Protein AF-A0A7C4U9P4-F1 (afdb_monomer_lite)

Secondary structure (DSSP, 8-state):
-HHHHHHHHHHHHHHHHS--HHHHHHHHHH--TTSTTTHHHHHHHHHHTTTHHHHHHHHHHHHHHHHTTHHHHHHHTT--HHHHHHHHHHHHHHHHHHHHHHHHHHHHHHHHHT-SSS-S-TTTTTTHHHHHHHHHHHHHHHHHHHHHHH--HHHHHHHHHHIIIIIHHHHHHHHHHHHSGGGGGSHHHHHHTTSPPPHHHH---HHHHHHHHHHHHHHHHHHHHHHHHHHHHHHHHHHHS---

Radius of gyration: 20.32 Å; chains: 1; bounding box: 58×36×58 Å

Structure (mmCIF, N/CA/C/O backbone):
data_AF-A0A7C4U9P4-F1
#
_entry.id   AF-A0A7C4U9P4-F1
#
loop_
_atom_site.group_PDB
_atom_site.id
_atom_site.type_symbol
_atom_site.label_atom_id
_atom_site.label_alt_id
_atom_site.label_comp_id
_atom_site.label_asym_id
_atom_site.label_entity_id
_atom_site.label_seq_id
_atom_site.pdbx_PDB_ins_code
_atom_site.Cartn_x
_atom_site.Cartn_y
_atom_site.Cartn_z
_atom_site.occupancy
_atom_site.B_iso_or_equiv
_atom_site.auth_seq_id
_atom_site.auth_comp_id
_atom_site.auth_asym_id
_atom_site.auth_atom_id
_atom_site.pdbx_PDB_model_num
ATOM 1 N N . TYR A 1 1 ? 3.889 12.784 -4.487 1.00 75.00 1 TYR A N 1
ATOM 2 C CA . TYR A 1 1 ? 4.045 11.928 -5.680 1.00 75.00 1 TYR A CA 1
ATOM 3 C C . TYR A 1 1 ? 4.770 12.608 -6.849 1.00 75.00 1 TYR A C 1
ATOM 5 O O . TYR A 1 1 ? 5.727 12.003 -7.322 1.00 75.00 1 TYR A O 1
ATOM 13 N N . PRO A 1 2 ? 4.438 13.841 -7.294 1.00 75.31 2 PRO A N 1
ATOM 14 C CA . PRO A 1 2 ? 5.141 14.478 -8.423 1.00 75.31 2 PRO A CA 1
ATOM 15 C C . PRO A 1 2 ? 6.635 14.734 -8.166 1.00 75.31 2 PRO A C 1
ATOM 17 O O . PRO A 1 2 ? 7.471 14.354 -8.975 1.00 75.31 2 PRO A O 1
ATOM 20 N N . ALA A 1 3 ? 6.980 15.291 -6.997 1.00 78.44 3 ALA A N 1
ATOM 21 C CA . ALA A 1 3 ? 8.372 15.574 -6.624 1.00 78.44 3 ALA A CA 1
ATOM 22 C C . ALA A 1 3 ? 9.253 14.312 -6.576 1.00 78.44 3 ALA A C 1
ATOM 24 O O . ALA A 1 3 ? 10.410 14.346 -6.977 1.00 78.44 3 ALA A O 1
ATOM 25 N N . ILE A 1 4 ? 8.683 13.190 -6.129 1.00 82.75 4 ILE A N 1
ATOM 26 C CA . ILE A 1 4 ? 9.371 11.897 -6.047 1.00 82.75 4 ILE A CA 1
ATOM 27 C C . ILE A 1 4 ? 9.702 11.393 -7.449 1.00 82.75 4 ILE A C 1
ATOM 29 O O . ILE A 1 4 ? 10.852 11.086 -7.737 1.00 82.75 4 ILE A O 1
ATOM 33 N N . ASN A 1 5 ? 8.704 11.358 -8.334 1.00 82.62 5 ASN A N 1
ATOM 34 C CA . ASN A 1 5 ? 8.897 10.899 -9.706 1.00 82.62 5 ASN A CA 1
ATOM 35 C C . ASN A 1 5 ? 9.851 11.810 -10.487 1.00 82.62 5 ASN A C 1
ATOM 37 O O . ASN A 1 5 ? 10.682 11.313 -11.240 1.00 82.62 5 ASN A O 1
ATOM 41 N N . TYR A 1 6 ? 9.807 13.124 -10.246 1.00 80.44 6 TYR A N 1
ATOM 42 C CA . TYR A 1 6 ? 10.801 14.056 -10.779 1.00 80.44 6 TYR A CA 1
ATOM 43 C C . TYR A 1 6 ? 12.216 13.763 -10.253 1.00 80.44 6 TYR A C 1
ATOM 45 O O . TYR A 1 6 ? 13.171 13.772 -11.025 1.00 80.44 6 TYR A O 1
ATOM 53 N N . GLY A 1 7 ? 12.358 13.441 -8.964 1.00 78.38 7 GLY A N 1
ATOM 54 C CA . GLY A 1 7 ? 13.626 13.001 -8.379 1.00 78.38 7 GLY A CA 1
ATOM 55 C C . GLY A 1 7 ? 14.164 11.725 -9.033 1.00 78.38 7 GLY A C 1
ATOM 56 O O . GLY A 1 7 ? 15.323 11.693 -9.436 1.00 78.38 7 GLY A O 1
ATOM 57 N N . PHE A 1 8 ? 13.318 10.707 -9.223 1.00 78.75 8 PHE A N 1
ATOM 58 C CA . PHE A 1 8 ? 13.688 9.477 -9.938 1.00 78.75 8 PHE A CA 1
ATOM 59 C C . PHE A 1 8 ? 14.094 9.739 -11.389 1.00 78.75 8 PHE A C 1
ATOM 61 O O . PHE A 1 8 ? 15.082 9.176 -11.857 1.00 78.75 8 PHE A O 1
ATOM 68 N N . TYR A 1 9 ? 13.373 10.619 -12.080 1.00 79.69 9 TYR A N 1
ATOM 69 C CA . TYR A 1 9 ? 13.724 11.047 -13.429 1.00 79.69 9 TYR A CA 1
ATOM 70 C C . TYR A 1 9 ? 15.100 11.732 -13.466 1.00 79.69 9 TYR A C 1
ATOM 72 O O . TYR A 1 9 ? 15.919 11.415 -14.323 1.00 79.69 9 TYR A O 1
ATOM 80 N N . LYS A 1 10 ? 15.409 12.597 -12.492 1.00 80.88 10 LYS A N 1
ATOM 81 C CA . LYS A 1 10 ? 16.726 13.244 -12.386 1.00 80.88 10 LYS A CA 1
ATOM 82 C C . LYS A 1 10 ? 17.858 12.273 -12.070 1.00 80.88 10 LYS A C 1
ATOM 84 O O . LYS A 1 10 ? 18.919 12.384 -12.672 1.00 80.88 10 LYS A O 1
ATOM 89 N N . ILE A 1 11 ? 17.628 11.306 -11.183 1.00 74.94 11 ILE A N 1
ATOM 90 C CA . ILE A 1 11 ? 18.593 10.229 -10.906 1.00 74.94 11 ILE A CA 1
ATOM 91 C C . ILE A 1 11 ? 18.877 9.437 -12.187 1.00 74.94 11 ILE A C 1
ATOM 93 O O . ILE A 1 11 ? 20.026 9.123 -12.484 1.00 74.94 11 ILE A O 1
ATOM 97 N N . TYR A 1 12 ? 17.841 9.138 -12.968 1.00 73.75 12 TYR A N 1
ATOM 98 C CA . TYR A 1 12 ? 18.000 8.469 -14.253 1.00 73.75 12 TYR A CA 1
ATOM 99 C C . TYR A 1 12 ? 18.790 9.312 -15.262 1.00 73.75 12 TYR A C 1
ATOM 101 O O . TYR A 1 12 ? 19.712 8.787 -15.883 1.00 73.75 12 TYR A O 1
ATOM 109 N N . GLU A 1 13 ? 18.478 10.604 -15.403 1.00 74.50 13 GLU A N 1
ATOM 110 C CA . GLU A 1 13 ? 19.237 11.513 -16.272 1.00 74.50 13 GLU A CA 1
ATOM 111 C C . GLU A 1 13 ? 20.719 11.582 -15.876 1.00 74.50 13 GLU A C 1
ATOM 113 O O . GLU A 1 13 ? 21.571 11.549 -16.756 1.00 74.50 13 GLU A O 1
ATOM 118 N N . ASP A 1 14 ? 21.039 11.623 -14.581 1.00 73.44 14 ASP A N 1
ATOM 119 C CA . ASP A 1 14 ? 22.418 11.683 -14.074 1.00 73.44 14 ASP A CA 1
ATOM 120 C C . ASP A 1 14 ? 23.200 10.379 -14.331 1.00 73.44 14 ASP A C 1
ATOM 122 O O . ASP A 1 14 ? 24.337 10.390 -14.811 1.00 73.44 14 ASP A O 1
ATOM 126 N N . ILE A 1 15 ? 22.559 9.224 -14.111 1.00 66.25 15 ILE A N 1
ATOM 127 C CA . ILE A 1 15 ? 23.136 7.911 -14.439 1.00 66.25 15 ILE A CA 1
ATOM 128 C C . ILE A 1 15 ? 23.390 7.787 -15.950 1.00 66.25 15 ILE A C 1
ATOM 130 O O . ILE A 1 15 ? 24.410 7.231 -16.356 1.00 66.25 15 ILE A O 1
ATOM 134 N N . MET A 1 16 ? 22.484 8.312 -16.778 1.00 62.81 16 MET A N 1
ATOM 135 C CA . MET A 1 16 ? 22.565 8.245 -18.242 1.00 62.81 16 MET A CA 1
ATOM 136 C C . MET A 1 16 ? 23.443 9.334 -18.872 1.00 62.81 16 MET A C 1
ATOM 138 O O . MET A 1 16 ? 23.889 9.174 -20.009 1.00 62.81 16 MET A O 1
ATOM 142 N N . GLY A 1 17 ? 23.673 10.440 -18.166 1.00 59.31 17 GLY A N 1
ATOM 143 C CA . GLY A 1 17 ? 24.529 11.549 -18.585 1.00 59.31 17 GLY A CA 1
ATOM 144 C C . GLY A 1 17 ? 26.021 11.260 -18.420 1.00 59.31 17 GLY A C 1
ATOM 145 O O . GLY A 1 17 ? 26.842 11.938 -19.036 1.00 59.31 17 GLY A O 1
ATOM 146 N N . ASN A 1 18 ? 26.385 10.231 -17.645 1.00 59.88 18 ASN A N 1
ATOM 147 C CA . ASN A 1 18 ? 27.762 9.763 -17.542 1.00 59.88 18 ASN A CA 1
ATOM 148 C C . ASN A 1 18 ? 28.187 9.036 -18.836 1.00 59.88 18 ASN A C 1
ATOM 150 O O . ASN A 1 18 ? 27.597 8.012 -19.188 1.00 59.88 18 ASN A O 1
ATOM 154 N N . PRO A 1 19 ? 29.232 9.506 -19.547 1.00 54.41 19 PRO A N 1
ATOM 155 C CA . PRO A 1 19 ? 29.633 8.999 -20.862 1.00 54.41 19 PRO A CA 1
ATOM 156 C C . PRO A 1 19 ? 30.432 7.689 -20.771 1.00 54.41 19 PRO A C 1
ATOM 158 O O . PRO A 1 19 ? 31.382 7.468 -21.515 1.00 54.41 19 PRO A O 1
ATOM 161 N N . THR A 1 20 ? 30.099 6.813 -19.826 1.00 62.62 20 THR A N 1
ATOM 162 C CA . THR A 1 20 ? 30.703 5.483 -19.763 1.00 62.62 20 THR A CA 1
ATOM 163 C C . THR A 1 20 ? 30.068 4.617 -20.852 1.00 62.62 20 THR A C 1
ATOM 165 O O . THR A 1 20 ? 28.842 4.562 -20.952 1.00 62.62 20 THR A O 1
ATOM 168 N N . GLU A 1 21 ? 30.867 3.903 -21.651 1.00 56.88 21 GLU A N 1
ATOM 169 C CA . GLU A 1 21 ? 30.371 3.023 -22.730 1.00 56.88 21 GLU A CA 1
ATOM 170 C C . GLU A 1 21 ? 29.300 2.031 -22.235 1.00 56.88 21 GLU A C 1
ATOM 172 O O . GLU A 1 21 ? 28.319 1.761 -22.927 1.00 56.88 21 GLU A O 1
ATOM 177 N N . ALA A 1 22 ? 29.414 1.568 -20.985 1.00 56.81 22 ALA A N 1
ATOM 178 C CA . ALA A 1 22 ? 28.420 0.719 -20.331 1.00 56.81 22 ALA A CA 1
ATOM 179 C C . ALA A 1 22 ? 27.040 1.392 -20.151 1.00 56.81 22 ALA A C 1
ATOM 181 O O . ALA A 1 22 ? 26.019 0.720 -20.285 1.00 56.81 22 ALA A O 1
ATOM 182 N N . ALA A 1 23 ? 26.984 2.701 -19.880 1.00 55.69 23 ALA A N 1
ATOM 183 C CA . ALA A 1 23 ? 25.737 3.455 -19.712 1.00 55.69 23 ALA A CA 1
ATOM 184 C C . ALA A 1 23 ? 25.039 3.706 -21.061 1.00 55.69 23 ALA A C 1
ATOM 186 O O . ALA A 1 23 ? 23.819 3.581 -21.170 1.00 55.69 23 ALA A O 1
ATOM 187 N N . GLN A 1 24 ? 25.812 3.968 -22.119 1.00 57.41 24 GLN A N 1
ATOM 188 C CA . GLN A 1 24 ? 25.282 4.112 -23.479 1.00 57.41 24 GLN A CA 1
ATOM 189 C C . GLN A 1 24 ? 24.798 2.775 -24.059 1.00 57.41 24 GLN A C 1
ATOM 191 O O . GLN A 1 24 ? 23.733 2.721 -24.674 1.00 57.41 24 GLN A O 1
ATOM 196 N N . MET A 1 25 ? 25.516 1.680 -23.795 1.00 52.91 25 MET A N 1
ATOM 197 C CA . MET A 1 25 ? 25.064 0.326 -24.133 1.00 52.91 25 MET A CA 1
ATOM 198 C C . MET A 1 25 ? 23.792 -0.041 -23.354 1.00 52.91 25 MET A C 1
ATOM 200 O O . MET A 1 25 ? 22.823 -0.506 -23.950 1.00 52.91 25 MET A O 1
ATOM 204 N N . ALA A 1 26 ? 23.721 0.254 -22.051 1.00 55.66 26 ALA A N 1
ATOM 205 C CA . ALA A 1 26 ? 22.507 0.054 -21.255 1.00 55.66 26 ALA A CA 1
ATOM 206 C C . ALA A 1 26 ? 21.305 0.843 -21.809 1.00 55.66 26 ALA A C 1
ATOM 208 O O . ALA A 1 26 ? 20.206 0.300 -21.890 1.00 55.66 26 ALA A O 1
ATOM 209 N N . LYS A 1 27 ? 21.513 2.081 -22.278 1.00 54.97 27 LYS A N 1
ATOM 210 C CA . LYS A 1 27 ? 20.485 2.892 -22.954 1.00 54.97 27 LYS A CA 1
ATOM 211 C C . LYS A 1 27 ? 19.959 2.243 -24.236 1.00 54.97 27 LYS A C 1
ATOM 213 O O . LYS A 1 27 ? 18.757 2.286 -24.487 1.00 54.97 27 LYS A O 1
ATOM 218 N N . MET A 1 28 ? 20.836 1.618 -25.019 1.00 53.03 28 MET A N 1
ATOM 219 C CA . MET A 1 28 ? 20.465 0.953 -26.271 1.00 53.03 28 MET A CA 1
ATOM 220 C C . MET A 1 28 ? 19.709 -0.370 -26.038 1.00 53.03 28 MET A C 1
ATOM 222 O O . MET A 1 28 ? 18.845 -0.720 -26.838 1.00 53.03 28 MET A O 1
ATOM 226 N N . PHE A 1 29 ? 19.980 -1.071 -24.929 1.00 51.19 29 PHE A N 1
ATOM 227 C CA . PHE A 1 29 ? 19.341 -2.354 -24.597 1.00 51.19 29 PHE A CA 1
ATOM 228 C C . PHE A 1 29 ? 18.087 -2.249 -23.705 1.00 51.19 29 PHE A C 1
ATOM 230 O O . PHE A 1 29 ? 17.230 -3.125 -23.790 1.00 51.19 29 PHE A O 1
ATOM 237 N N . ILE A 1 30 ? 17.961 -1.220 -22.853 1.00 59.88 30 ILE A N 1
ATOM 238 C CA . ILE A 1 30 ? 16.887 -1.107 -21.837 1.00 59.88 30 ILE A CA 1
ATOM 239 C C . ILE A 1 30 ? 15.743 -0.173 -22.282 1.00 59.88 30 ILE A C 1
ATOM 241 O O . ILE A 1 30 ? 14.622 -0.306 -21.797 1.00 59.88 30 ILE A O 1
ATOM 245 N N . GLY A 1 31 ? 15.980 0.737 -23.234 1.00 69.06 31 GLY A N 1
ATOM 246 C CA . GLY A 1 31 ? 14.996 1.756 -23.622 1.00 69.06 31 GLY A CA 1
ATOM 247 C C . GLY A 1 31 ? 14.845 2.871 -22.576 1.00 69.06 31 GLY A C 1
ATOM 248 O O . GLY A 1 31 ? 15.639 2.971 -21.641 1.00 69.06 31 GLY A O 1
ATOM 249 N N . ASN A 1 32 ? 13.846 3.748 -22.747 1.00 78.38 32 ASN A N 1
ATOM 250 C CA . ASN A 1 32 ? 13.553 4.818 -21.788 1.00 78.38 32 ASN A CA 1
ATOM 251 C C . ASN A 1 32 ? 12.492 4.337 -20.772 1.00 78.38 32 ASN A C 1
ATOM 253 O O . ASN A 1 32 ? 11.320 4.239 -21.142 1.00 78.38 32 ASN A O 1
ATOM 257 N N . PRO A 1 33 ? 12.855 4.096 -19.495 1.00 82.38 33 PRO A N 1
ATOM 258 C CA . PRO A 1 33 ? 11.944 3.578 -18.473 1.00 82.38 33 PRO A CA 1
ATOM 259 C C . PRO A 1 33 ? 10.863 4.582 -18.047 1.00 82.38 33 PRO A C 1
ATOM 261 O O . PRO A 1 33 ? 9.927 4.212 -17.342 1.00 82.38 33 PRO A O 1
ATOM 264 N N . PHE A 1 34 ? 10.985 5.846 -18.461 1.00 86.19 34 PHE A N 1
ATOM 265 C CA . PHE A 1 34 ? 9.983 6.894 -18.263 1.00 86.19 34 PHE A CA 1
ATOM 266 C C . PHE A 1 34 ? 9.110 7.113 -19.504 1.00 86.19 34 PHE A C 1
ATOM 268 O O . PHE A 1 34 ? 8.205 7.941 -19.459 1.00 86.19 34 PHE A O 1
ATOM 275 N N . SER A 1 35 ? 9.349 6.380 -20.595 1.00 88.62 35 SER A N 1
ATOM 276 C CA . SER A 1 35 ? 8.479 6.343 -21.775 1.00 88.62 35 SER A CA 1
ATOM 277 C C . SER A 1 35 ? 7.546 5.132 -21.724 1.00 88.62 35 SER A C 1
ATOM 279 O O . SER A 1 35 ? 7.777 4.191 -20.967 1.00 88.62 35 SER A O 1
ATOM 281 N N . PHE A 1 36 ? 6.470 5.143 -22.508 1.00 89.69 36 PHE A N 1
ATOM 282 C CA . PHE A 1 36 ? 5.573 3.992 -22.556 1.00 89.69 36 PHE A CA 1
ATOM 283 C C . PHE A 1 36 ? 6.145 2.798 -23.339 1.00 89.69 36 PHE A C 1
ATOM 285 O O . PHE A 1 36 ? 6.752 3.008 -24.399 1.00 89.69 36 PHE A O 1
ATOM 292 N N . PRO A 1 37 ? 5.816 1.556 -22.919 1.00 90.81 37 PRO A N 1
ATOM 293 C CA . PRO A 1 37 ? 4.920 1.195 -21.802 1.00 90.81 37 PRO A CA 1
ATOM 294 C C . PRO A 1 37 ? 5.537 1.240 -20.391 1.00 90.81 37 PRO A C 1
ATOM 296 O O . PRO A 1 37 ? 4.790 1.285 -19.415 1.00 90.81 37 PRO A O 1
ATOM 299 N N . GLU A 1 38 ? 6.860 1.252 -20.258 1.00 89.19 38 GLU A N 1
ATOM 300 C CA . GLU A 1 38 ? 7.579 1.064 -18.989 1.00 89.19 38 GLU A CA 1
ATOM 301 C C . GLU A 1 38 ? 7.287 2.149 -17.939 1.00 89.19 38 GLU A C 1
ATOM 303 O O . GLU A 1 38 ? 7.378 1.888 -16.737 1.00 89.19 38 GLU A O 1
ATOM 308 N N . ALA A 1 39 ? 6.860 3.342 -18.365 1.00 91.75 39 ALA A N 1
ATOM 309 C CA . ALA A 1 39 ? 6.449 4.432 -17.482 1.00 91.75 39 ALA A CA 1
ATOM 310 C C . ALA A 1 39 ? 5.418 3.995 -16.426 1.00 91.75 39 ALA A C 1
ATOM 312 O O . ALA A 1 39 ? 5.508 4.430 -15.276 1.00 91.75 39 ALA A O 1
ATOM 313 N N . TRP A 1 40 ? 4.476 3.104 -16.775 1.00 94.56 40 TRP A N 1
ATOM 314 C CA . TRP A 1 40 ? 3.491 2.582 -15.819 1.00 94.56 40 TRP A CA 1
ATOM 315 C C . TRP A 1 40 ? 4.152 1.875 -14.643 1.00 94.56 40 TRP A C 1
ATOM 317 O O . TRP A 1 40 ? 3.752 2.096 -13.499 1.00 94.56 40 TRP A O 1
ATOM 327 N N . HIS A 1 41 ? 5.170 1.062 -14.923 1.00 93.38 41 HIS A N 1
ATOM 328 C CA . HIS A 1 41 ? 5.908 0.294 -13.927 1.00 93.38 41 HIS A CA 1
ATOM 329 C C . HIS A 1 41 ? 6.846 1.188 -13.118 1.00 93.38 41 HIS A C 1
ATOM 331 O O . HIS A 1 41 ? 6.806 1.180 -11.888 1.00 93.38 41 HIS A O 1
ATOM 337 N N . THR A 1 42 ? 7.646 2.011 -13.796 1.00 91.62 42 THR A N 1
ATOM 338 C CA . THR A 1 42 ? 8.641 2.880 -13.156 1.00 91.62 42 THR A CA 1
ATOM 339 C C . THR A 1 42 ? 7.995 3.869 -12.196 1.00 91.62 42 THR A C 1
ATOM 341 O O . THR A 1 42 ? 8.426 4.001 -11.050 1.00 91.62 42 THR A O 1
ATOM 344 N N . VAL A 1 43 ? 6.931 4.542 -12.642 1.00 94.12 43 VAL A N 1
ATOM 345 C CA . VAL A 1 43 ? 6.213 5.517 -11.817 1.00 94.12 43 VAL A CA 1
ATOM 346 C C . VAL A 1 43 ? 5.462 4.818 -10.684 1.00 94.12 43 VAL A C 1
ATOM 348 O O . VAL A 1 43 ? 5.378 5.376 -9.588 1.00 94.12 43 VAL A O 1
ATOM 351 N N . ALA A 1 44 ? 4.957 3.596 -10.896 1.00 96.12 44 ALA A N 1
ATOM 352 C CA . ALA A 1 44 ? 4.312 2.818 -9.840 1.00 96.12 44 ALA A CA 1
ATOM 353 C C . ALA A 1 44 ? 5.312 2.460 -8.739 1.00 96.12 44 ALA A C 1
ATOM 355 O O . ALA A 1 44 ? 5.037 2.713 -7.569 1.00 96.12 44 ALA A O 1
ATOM 356 N N . PHE A 1 45 ? 6.494 1.959 -9.114 1.00 94.25 45 PHE A N 1
ATOM 357 C CA . PHE A 1 45 ? 7.564 1.630 -8.173 1.00 94.25 45 PHE A CA 1
ATOM 358 C C . PHE A 1 45 ? 8.043 2.866 -7.404 1.00 94.25 45 PHE A C 1
ATOM 360 O O . PHE A 1 45 ? 8.090 2.869 -6.179 1.00 94.25 45 PHE A O 1
ATOM 367 N N . ALA A 1 46 ? 8.354 3.956 -8.109 1.00 91.94 46 ALA A N 1
ATOM 368 C CA . ALA A 1 46 ? 8.790 5.197 -7.473 1.00 91.94 46 ALA A CA 1
ATOM 369 C C . ALA A 1 46 ? 7.732 5.745 -6.500 1.00 91.94 46 ALA A C 1
ATOM 371 O O . ALA A 1 46 ? 8.058 6.237 -5.419 1.00 91.94 46 ALA A O 1
ATOM 372 N N . SER A 1 47 ? 6.456 5.648 -6.875 1.00 94.50 47 SER A N 1
ATOM 373 C CA . SER A 1 47 ? 5.339 6.089 -6.043 1.00 94.50 47 SER A CA 1
ATOM 374 C C . SER A 1 47 ? 5.124 5.180 -4.832 1.00 94.50 47 SER A C 1
ATOM 376 O O . SER A 1 47 ? 4.809 5.687 -3.755 1.00 94.50 47 SER A O 1
ATOM 378 N N . SER A 1 48 ? 5.313 3.866 -4.975 1.00 94.06 48 SER A N 1
ATOM 379 C CA . SER A 1 48 ? 4.994 2.897 -3.924 1.00 94.06 48 SER A CA 1
ATOM 380 C C . SER A 1 48 ? 5.925 2.999 -2.718 1.00 94.06 48 SER A C 1
ATOM 382 O O . SER A 1 48 ? 5.475 2.831 -1.587 1.00 94.06 48 SER A O 1
ATOM 384 N N . LEU A 1 49 ? 7.175 3.427 -2.925 1.00 90.12 49 LEU A N 1
ATOM 385 C CA . LEU A 1 49 ? 8.130 3.715 -1.846 1.00 90.12 49 LEU A CA 1
ATOM 386 C C . LEU A 1 49 ? 7.607 4.746 -0.832 1.00 90.12 49 LEU A C 1
ATOM 388 O O . LEU A 1 49 ? 8.010 4.738 0.330 1.00 90.12 49 LEU A O 1
ATOM 392 N N . PHE A 1 50 ? 6.695 5.625 -1.258 1.00 90.50 50 PHE A N 1
ATOM 393 C CA . PHE A 1 50 ? 6.160 6.724 -0.455 1.00 90.50 50 PHE A CA 1
ATOM 394 C C . PHE A 1 50 ? 4.716 6.508 0.000 1.00 90.50 50 PHE A C 1
ATOM 396 O O . PHE A 1 50 ? 4.086 7.430 0.523 1.00 90.50 50 PHE A O 1
ATOM 403 N N . THR A 1 51 ? 4.186 5.295 -0.133 1.00 92.50 51 THR A N 1
ATOM 404 C CA . THR A 1 51 ? 2.847 4.937 0.357 1.00 92.50 51 THR A CA 1
ATOM 405 C C . THR A 1 51 ? 2.727 5.031 1.887 1.00 92.50 51 THR A C 1
ATOM 407 O O . THR A 1 51 ? 1.626 5.174 2.422 1.00 92.50 51 THR A O 1
ATOM 410 N N . PHE A 1 52 ? 3.843 5.110 2.620 1.00 92.00 52 PHE A N 1
ATOM 411 C CA . PHE A 1 52 ? 3.810 5.450 4.043 1.00 92.00 52 PHE A CA 1
ATOM 412 C C . PHE A 1 52 ? 3.211 6.850 4.321 1.00 92.00 52 PHE A C 1
ATOM 414 O O . PHE A 1 52 ? 2.678 7.071 5.405 1.00 92.00 52 PHE A O 1
ATOM 421 N N . ILE A 1 53 ? 3.246 7.795 3.366 1.00 93.88 53 ILE A N 1
ATOM 422 C CA . ILE A 1 53 ? 2.657 9.139 3.528 1.00 93.88 53 ILE A CA 1
ATOM 423 C C . ILE A 1 53 ? 1.129 9.066 3.695 1.00 93.88 53 ILE A C 1
ATOM 425 O O . ILE A 1 53 ? 0.629 9.533 4.722 1.00 93.88 53 ILE A O 1
ATOM 429 N N . PRO A 1 54 ? 0.352 8.484 2.757 1.00 96.00 54 PRO A N 1
ATOM 430 C CA . PRO A 1 54 ? -1.079 8.291 2.978 1.00 96.00 54 PRO A CA 1
ATOM 431 C C . PRO A 1 54 ? -1.371 7.350 4.158 1.00 96.00 54 PRO A C 1
ATOM 433 O O . PRO A 1 54 ? -2.402 7.510 4.810 1.00 96.00 54 PRO A O 1
ATOM 436 N N . ALA A 1 55 ? -0.461 6.435 4.511 1.00 96.50 55 ALA A N 1
ATOM 437 C CA . ALA A 1 55 ? -0.602 5.619 5.719 1.00 96.50 55 ALA A CA 1
ATOM 438 C C . ALA A 1 55 ? -0.608 6.465 7.005 1.00 96.50 55 ALA A C 1
ATOM 440 O O . ALA A 1 55 ? -1.409 6.200 7.905 1.00 96.50 55 ALA A O 1
ATOM 441 N N . VAL A 1 56 ? 0.204 7.530 7.075 1.00 95.75 56 VAL A N 1
ATOM 442 C CA . VAL A 1 56 ? 0.152 8.504 8.182 1.00 95.75 56 VAL A CA 1
ATOM 443 C C . VAL A 1 56 ? -1.243 9.114 8.298 1.00 95.75 56 VAL A C 1
ATOM 445 O O . VAL A 1 56 ? -1.793 9.178 9.396 1.00 95.75 56 VAL A O 1
ATOM 448 N N . VAL A 1 57 ? -1.843 9.519 7.173 1.00 96.00 57 VAL A N 1
ATOM 449 C CA . VAL A 1 57 ? -3.194 10.104 7.144 1.00 96.00 57 VAL A CA 1
ATOM 450 C C . VAL A 1 57 ? -4.227 9.118 7.692 1.00 96.00 57 VAL A C 1
ATOM 452 O O . VAL A 1 57 ? -5.018 9.482 8.561 1.00 96.00 57 VAL A O 1
ATOM 455 N N . VAL A 1 58 ? -4.174 7.854 7.262 1.00 97.69 58 VAL A N 1
ATOM 456 C CA . VAL A 1 58 ? -5.071 6.795 7.753 1.00 97.69 58 VAL A CA 1
ATOM 457 C C . VAL A 1 58 ? -4.925 6.585 9.262 1.00 97.69 58 VAL A C 1
ATOM 459 O O . VAL A 1 58 ? -5.931 6.541 9.975 1.00 97.69 58 VAL A O 1
ATOM 462 N N . ILE A 1 59 ? -3.690 6.507 9.772 1.00 97.31 59 ILE A N 1
ATOM 463 C CA . ILE A 1 59 ? -3.416 6.356 11.210 1.00 97.31 59 ILE A CA 1
ATOM 464 C C . ILE A 1 59 ? -3.972 7.543 11.997 1.00 97.31 59 ILE A C 1
ATOM 466 O O . ILE A 1 59 ? -4.590 7.350 13.049 1.00 97.31 59 ILE A O 1
ATOM 470 N N . MET A 1 60 ? -3.776 8.762 11.492 1.00 94.88 60 MET A N 1
ATOM 471 C CA . MET A 1 60 ? -4.295 9.977 12.114 1.00 94.88 60 MET A CA 1
ATOM 472 C C . MET A 1 60 ? -5.822 9.984 12.139 1.00 94.88 60 MET A C 1
ATOM 474 O O . MET A 1 60 ? -6.395 10.262 13.187 1.00 94.88 60 MET A O 1
ATOM 478 N N . PHE A 1 61 ? -6.492 9.619 11.044 1.00 93.62 61 PHE A N 1
ATOM 479 C CA . PHE A 1 61 ? -7.955 9.572 10.986 1.00 93.62 61 PHE A CA 1
ATOM 480 C C . PHE A 1 61 ? -8.549 8.618 12.020 1.00 93.62 61 PHE A C 1
ATOM 482 O O . PHE A 1 61 ? -9.393 9.033 12.816 1.00 93.62 61 PHE A O 1
ATOM 489 N N . ILE A 1 62 ? -8.073 7.371 12.087 1.00 94.88 62 ILE A N 1
ATOM 490 C CA . ILE A 1 62 ? -8.613 6.430 13.075 1.00 94.88 62 ILE A CA 1
ATOM 491 C C . ILE A 1 62 ? -8.224 6.806 14.514 1.00 94.88 62 ILE A C 1
ATOM 493 O O . ILE A 1 62 ? -9.008 6.610 15.437 1.00 94.88 62 ILE A O 1
ATOM 497 N N . SER A 1 63 ? -7.043 7.388 14.735 1.00 92.50 63 SER A N 1
ATOM 498 C CA . SER A 1 63 ? -6.615 7.815 16.076 1.00 92.50 63 SER A CA 1
ATOM 499 C C . SER A 1 63 ? -7.366 9.058 16.570 1.00 92.50 63 SER A C 1
ATOM 501 O O . SER A 1 63 ? -7.680 9.168 17.761 1.00 92.50 63 SER A O 1
ATOM 503 N N . ASN A 1 64 ? -7.698 9.979 15.663 1.00 91.50 64 ASN A N 1
ATOM 504 C CA . ASN A 1 64 ? -8.505 11.160 15.956 1.00 91.50 64 ASN A CA 1
ATOM 505 C C . ASN A 1 64 ? -9.929 10.766 16.350 1.00 91.50 64 ASN A C 1
ATOM 507 O O . ASN A 1 64 ? -10.472 11.343 17.288 1.00 91.50 64 ASN A O 1
ATOM 511 N N . GLU A 1 65 ? -10.487 9.722 15.735 1.00 90.19 65 GLU A N 1
ATOM 512 C CA . GLU A 1 65 ? -11.797 9.170 16.102 1.00 90.19 65 GLU A CA 1
ATOM 513 C C . GLU A 1 65 ? -11.882 8.810 17.599 1.00 90.19 65 GLU A C 1
ATOM 515 O O . GLU A 1 65 ? -12.874 9.086 18.280 1.00 90.19 65 GLU A O 1
ATOM 520 N N . TYR A 1 66 ? -10.813 8.220 18.145 1.00 88.12 66 TYR A N 1
ATOM 521 C CA . TYR A 1 66 ? -10.731 7.897 19.571 1.00 88.12 66 TYR A CA 1
ATOM 522 C C . TYR A 1 66 ? -10.477 9.130 20.436 1.00 88.12 66 TYR A C 1
ATOM 524 O O . TYR A 1 66 ? -11.039 9.244 21.524 1.00 88.12 66 TYR A O 1
ATOM 532 N N . THR A 1 67 ? -9.640 10.049 19.956 1.00 86.62 67 THR A N 1
ATOM 533 C CA . THR A 1 67 ? -9.279 11.277 20.678 1.00 86.62 67 THR A CA 1
ATOM 534 C C . THR A 1 67 ? -10.492 12.184 20.875 1.00 86.62 67 THR A C 1
ATOM 536 O O . THR A 1 67 ? -10.750 12.633 21.990 1.00 86.62 67 THR A O 1
ATOM 539 N N . TYR A 1 68 ? -11.280 12.383 19.819 1.00 88.19 68 TYR A N 1
ATOM 540 C CA . TYR A 1 68 ? -12.483 13.217 19.829 1.00 88.19 68 TYR A CA 1
ATOM 541 C C . TYR A 1 68 ? -13.755 12.450 20.198 1.00 88.19 68 TYR A C 1
ATOM 543 O O . TYR A 1 68 ? -14.833 13.034 20.245 1.00 88.19 68 TYR A O 1
ATOM 551 N N . ARG A 1 69 ? -13.643 11.147 20.500 1.00 85.69 69 ARG A N 1
ATOM 552 C CA . ARG A 1 69 ? -14.758 10.268 20.893 1.00 85.69 69 ARG A CA 1
ATOM 553 C C . ARG A 1 69 ? -15.904 10.228 19.875 1.00 85.69 69 ARG A C 1
ATOM 555 O O . ARG A 1 69 ? -17.018 9.850 20.237 1.00 85.69 69 ARG A O 1
ATOM 562 N N . THR A 1 70 ? -15.644 10.539 18.609 1.00 85.19 70 THR A N 1
ATOM 563 C CA . THR A 1 70 ? -16.656 10.507 17.543 1.00 85.19 70 THR A CA 1
ATOM 564 C C . THR A 1 70 ? -17.174 9.088 17.308 1.00 85.19 70 THR A C 1
ATOM 566 O O . THR A 1 70 ? -18.334 8.914 16.961 1.00 85.19 70 THR A O 1
ATOM 569 N N . HIS A 1 71 ? -16.396 8.059 17.672 1.00 81.06 71 HIS A N 1
ATOM 570 C CA . HIS A 1 71 ? -16.890 6.682 17.713 1.00 81.06 71 HIS A CA 1
ATOM 571 C C . HIS A 1 71 ? -18.131 6.539 18.606 1.00 81.06 71 HIS A C 1
ATOM 573 O O . HIS A 1 71 ? -19.100 5.901 18.205 1.00 81.06 71 HIS A O 1
ATOM 579 N N . ARG A 1 72 ? -18.126 7.164 19.796 1.00 81.56 72 ARG A N 1
ATOM 580 C CA . ARG A 1 72 ? -19.281 7.157 20.711 1.00 81.56 72 ARG A CA 1
ATOM 581 C C . ARG A 1 72 ? -20.445 7.940 20.110 1.00 81.56 72 ARG A C 1
ATOM 583 O O . ARG A 1 72 ? -21.578 7.500 20.255 1.00 81.56 72 ARG A O 1
ATOM 590 N N . GLN A 1 73 ? -20.162 9.042 19.414 1.00 83.06 73 GLN A N 1
ATOM 591 C CA . GLN A 1 73 ? -21.186 9.822 18.722 1.00 83.06 73 GLN A CA 1
ATOM 592 C C . GLN A 1 73 ? -21.876 9.003 17.626 1.00 83.06 73 GLN A C 1
ATOM 594 O O . GLN A 1 73 ? -23.093 8.917 17.639 1.00 83.06 73 GLN A O 1
ATOM 599 N N . ASN A 1 74 ? -21.129 8.282 16.784 1.00 86.44 74 ASN A N 1
ATOM 600 C CA . ASN A 1 74 ? -21.714 7.426 15.743 1.00 86.44 74 ASN A CA 1
ATOM 601 C C . ASN A 1 74 ? -22.677 6.379 16.334 1.00 86.44 74 ASN A C 1
ATOM 603 O O . ASN A 1 74 ? -23.718 6.079 15.757 1.00 86.44 74 ASN A O 1
ATOM 607 N N . ILE A 1 75 ? -22.349 5.829 17.508 1.00 83.75 75 ILE A N 1
ATOM 608 C CA . ILE A 1 75 ? -23.219 4.881 18.219 1.00 83.75 75 ILE A CA 1
ATOM 609 C C . ILE A 1 75 ? -24.476 5.571 18.763 1.00 83.75 75 ILE A C 1
ATOM 611 O O . ILE A 1 75 ? -25.558 4.995 18.674 1.00 83.75 75 ILE A O 1
ATOM 615 N N . ILE A 1 76 ? -24.347 6.788 19.306 1.00 82.44 76 ILE A N 1
ATOM 616 C CA . ILE A 1 76 ? -25.490 7.619 19.730 1.00 82.44 76 ILE A CA 1
ATOM 617 C C . ILE A 1 76 ? -26.394 7.931 18.529 1.00 82.44 76 ILE A C 1
ATOM 619 O O . ILE A 1 76 ? -27.613 7.855 18.649 1.00 82.44 76 ILE A O 1
ATOM 623 N N . ASP A 1 77 ? -25.798 8.167 17.361 1.00 86.19 77 ASP A N 1
ATOM 624 C CA . ASP A 1 77 ? -26.490 8.401 16.091 1.00 86.19 77 ASP A CA 1
ATOM 625 C C . ASP A 1 77 ? -27.075 7.107 15.479 1.00 86.19 77 ASP A C 1
ATOM 627 O O . ASP A 1 77 ? -27.585 7.111 14.359 1.00 86.19 77 ASP A O 1
ATOM 631 N N . GLY A 1 78 ? -27.016 5.980 16.199 1.00 86.50 78 GLY A N 1
ATOM 632 C CA . GLY A 1 78 ? -27.671 4.724 15.830 1.00 86.50 78 GLY A CA 1
ATOM 633 C C . GLY A 1 78 ? -26.864 3.813 14.904 1.00 86.50 78 GLY A C 1
ATOM 634 O O . GLY A 1 78 ? -27.413 2.845 14.374 1.00 86.50 78 GLY A O 1
ATOM 635 N N . TRP A 1 79 ? -25.570 4.071 14.701 1.00 88.38 79 TRP A N 1
ATOM 636 C CA . TRP A 1 79 ? -24.742 3.214 13.856 1.00 88.38 79 TRP A CA 1
ATOM 637 C C . TRP A 1 79 ? -24.506 1.848 14.497 1.00 88.38 79 TRP A C 1
ATOM 639 O O . TRP A 1 79 ? -24.079 1.716 15.647 1.00 88.38 79 TRP A O 1
ATOM 649 N N . SER A 1 80 ? -24.687 0.798 13.700 1.00 87.88 80 SER A N 1
ATOM 650 C CA . SER A 1 80 ? -24.252 -0.541 14.076 1.00 87.88 80 SER A CA 1
ATOM 651 C C . SER A 1 80 ? -22.722 -0.637 14.123 1.00 87.88 80 SER A C 1
ATOM 653 O O . SER A 1 80 ? -21.982 0.040 13.403 1.00 87.88 80 SER A O 1
ATOM 655 N N . ARG A 1 81 ? -22.218 -1.565 14.942 1.00 84.88 81 ARG A N 1
ATOM 656 C CA . ARG A 1 81 ? -20.772 -1.818 15.073 1.00 84.88 81 ARG A CA 1
ATOM 657 C C . ARG A 1 81 ? -20.116 -2.249 13.757 1.00 84.88 81 ARG A C 1
ATOM 659 O O . ARG A 1 81 ? -18.929 -1.994 13.564 1.00 84.88 81 ARG A O 1
ATOM 666 N N . SER A 1 82 ? -20.860 -2.921 12.877 1.00 88.50 82 SER A N 1
ATOM 667 C CA . SER A 1 82 ? -20.390 -3.297 11.540 1.00 88.50 82 SER A CA 1
ATOM 668 C C . SER A 1 82 ? -20.362 -2.097 10.599 1.00 88.50 82 SER A C 1
ATOM 670 O O . SER A 1 82 ? -19.379 -1.948 9.878 1.00 88.50 82 SER A O 1
ATOM 672 N N . GLN A 1 83 ? -21.368 -1.214 10.638 1.00 91.12 83 GLN A N 1
ATOM 673 C CA . GLN A 1 83 ? -21.372 0.023 9.845 1.00 91.12 83 GLN A CA 1
ATOM 674 C C . GLN A 1 83 ? -20.166 0.903 10.167 1.00 91.12 83 GLN A C 1
ATOM 676 O O . GLN A 1 83 ? -19.556 1.438 9.248 1.00 91.12 83 GLN A O 1
ATOM 681 N N . PHE A 1 84 ? -19.755 0.977 11.437 1.00 91.19 84 PHE A N 1
ATOM 682 C CA . PHE A 1 84 ? -18.541 1.703 11.809 1.00 91.19 84 PHE A CA 1
ATOM 683 C C . PHE A 1 84 ? -17.278 1.141 11.135 1.00 91.19 84 PHE A C 1
ATOM 685 O O . PHE A 1 84 ? -16.511 1.890 10.547 1.00 91.19 84 PHE A O 1
ATOM 692 N N . VAL A 1 85 ? -17.044 -0.176 11.181 1.00 93.81 85 VAL A N 1
ATOM 693 C CA . VAL A 1 85 ? -15.858 -0.761 10.518 1.00 93.81 85 VAL A CA 1
ATOM 694 C C . VAL A 1 85 ? -15.972 -0.646 8.994 1.00 93.81 85 VAL A C 1
ATOM 696 O O . VAL A 1 85 ? -14.972 -0.396 8.326 1.00 93.81 85 VAL A O 1
ATOM 699 N N . THR A 1 86 ? -17.188 -0.760 8.454 1.00 95.38 86 THR A N 1
ATOM 700 C CA . THR A 1 86 ? -17.457 -0.612 7.016 1.00 95.38 86 THR A CA 1
ATOM 701 C C . THR A 1 86 ? -17.127 0.795 6.530 1.00 95.38 86 THR A C 1
ATOM 703 O O . THR A 1 86 ? -16.485 0.927 5.493 1.00 95.38 86 THR A O 1
ATOM 706 N N . SER A 1 87 ? -17.494 1.847 7.272 1.00 94.44 87 SER A N 1
ATOM 707 C CA . SER A 1 87 ? -17.131 3.211 6.875 1.00 94.44 87 SER A CA 1
ATOM 708 C C . SER A 1 87 ? -15.625 3.416 6.880 1.00 94.44 87 SER A C 1
ATOM 710 O O . SER A 1 87 ? -15.104 4.012 5.949 1.00 94.44 87 SER A O 1
ATOM 712 N N . LYS A 1 88 ? -14.898 2.829 7.839 1.00 95.50 88 LYS A N 1
ATOM 713 C CA . LYS A 1 88 ? -13.430 2.909 7.848 1.00 95.50 88 LYS A CA 1
ATOM 714 C C . LYS A 1 88 ? -12.776 2.146 6.700 1.00 95.50 88 LYS A C 1
ATOM 716 O O . LYS A 1 88 ? -11.775 2.607 6.160 1.00 95.50 88 LYS A O 1
ATOM 721 N N . LEU A 1 89 ? -13.345 1.011 6.298 1.00 97.50 89 LEU A N 1
ATOM 722 C CA . LEU A 1 89 ? -12.929 0.313 5.082 1.00 97.50 89 LEU A CA 1
ATOM 723 C C . LEU A 1 89 ? -13.145 1.186 3.842 1.00 97.50 89 LEU A C 1
ATOM 725 O O . LEU A 1 89 ? -12.250 1.289 3.005 1.00 97.50 89 LEU A O 1
ATOM 729 N N . ILE A 1 90 ? -14.299 1.850 3.746 1.00 97.50 90 ILE A N 1
ATOM 730 C CA . ILE A 1 90 ? -14.605 2.778 2.653 1.00 97.50 90 ILE A CA 1
ATOM 731 C C . ILE A 1 90 ? -13.637 3.969 2.661 1.00 97.50 90 ILE A C 1
ATOM 733 O O . ILE A 1 90 ? -13.104 4.300 1.607 1.00 97.50 90 ILE A O 1
ATOM 737 N N . ASP A 1 91 ? -13.333 4.556 3.822 1.00 96.50 91 ASP A N 1
ATOM 738 C CA . ASP A 1 91 ? -12.357 5.647 3.951 1.00 96.50 91 ASP A CA 1
ATOM 739 C C . ASP A 1 91 ? -10.983 5.226 3.394 1.00 96.50 91 ASP A C 1
ATOM 741 O O . ASP A 1 91 ? -10.375 5.941 2.593 1.00 96.50 91 ASP A O 1
ATOM 745 N N . VAL A 1 92 ? -10.505 4.028 3.759 1.00 98.38 92 VAL A N 1
ATOM 746 C CA . VAL A 1 92 ? -9.233 3.475 3.260 1.00 98.38 92 VAL A CA 1
ATOM 747 C C . VAL A 1 92 ? -9.280 3.219 1.748 1.00 98.38 92 VAL A C 1
ATOM 749 O O . VAL A 1 92 ? -8.307 3.516 1.048 1.00 98.38 92 VAL A O 1
ATOM 752 N N . LEU A 1 93 ? -10.398 2.717 1.216 1.00 98.31 93 LEU A N 1
ATOM 753 C CA . LEU A 1 93 ? -10.591 2.520 -0.226 1.00 98.31 93 LEU A CA 1
ATOM 754 C C . LEU A 1 93 ? -10.604 3.846 -0.997 1.00 98.31 93 LEU A C 1
ATOM 756 O O . LEU A 1 93 ? -9.981 3.937 -2.052 1.00 98.31 93 LEU A O 1
ATOM 760 N N . ILE A 1 94 ? -11.253 4.886 -0.466 1.00 98.25 94 ILE A N 1
ATOM 761 C CA . ILE A 1 94 ? -11.276 6.225 -1.072 1.00 98.25 94 ILE A CA 1
ATOM 762 C C . ILE A 1 94 ? -9.859 6.794 -1.140 1.00 98.25 94 ILE A C 1
ATOM 764 O O . ILE A 1 94 ? -9.436 7.254 -2.200 1.00 98.25 94 ILE A O 1
ATOM 768 N N . ILE A 1 95 ? -9.097 6.720 -0.044 1.00 98.00 95 ILE A N 1
ATOM 769 C CA . ILE A 1 95 ? -7.703 7.185 -0.029 1.00 98.00 95 ILE A CA 1
ATOM 770 C C . ILE A 1 95 ? -6.874 6.382 -1.037 1.00 98.00 95 ILE A C 1
ATOM 772 O O . ILE A 1 95 ? -6.161 6.975 -1.841 1.00 98.00 95 ILE A O 1
ATOM 776 N N . THR A 1 96 ? -7.017 5.055 -1.065 1.00 98.50 96 THR A N 1
ATOM 777 C CA . THR A 1 96 ? -6.351 4.191 -2.055 1.00 98.50 96 THR A CA 1
ATOM 778 C C . THR A 1 96 ? -6.644 4.648 -3.485 1.00 98.50 96 THR A C 1
ATOM 780 O O . THR A 1 96 ? -5.723 4.781 -4.294 1.00 98.50 96 THR A O 1
ATOM 783 N N . LEU A 1 97 ? -7.912 4.924 -3.804 1.00 98.25 97 LEU A N 1
ATOM 784 C CA . LEU A 1 97 ? -8.328 5.362 -5.132 1.00 98.25 97 LEU A CA 1
ATOM 785 C C . LEU A 1 97 ? -7.731 6.726 -5.487 1.00 98.25 97 LEU A C 1
ATOM 787 O O . LEU A 1 97 ? -7.188 6.876 -6.577 1.00 98.25 97 LEU A O 1
ATOM 791 N N . ILE A 1 98 ? -7.761 7.695 -4.567 1.00 97.94 98 ILE A N 1
ATOM 792 C CA . ILE A 1 98 ? -7.151 9.020 -4.768 1.00 97.94 98 ILE A CA 1
ATOM 793 C C . ILE A 1 98 ? -5.657 8.875 -5.074 1.00 97.94 98 ILE A C 1
ATOM 795 O O . ILE A 1 98 ? -5.163 9.457 -6.038 1.00 97.94 98 ILE A O 1
ATOM 799 N N . ILE A 1 99 ? -4.936 8.069 -4.290 1.00 97.75 99 ILE A N 1
ATOM 800 C CA . ILE A 1 99 ? -3.502 7.834 -4.489 1.00 97.75 99 ILE A CA 1
ATOM 801 C C . ILE A 1 99 ? -3.228 7.126 -5.822 1.00 97.75 99 ILE A C 1
ATOM 803 O O . ILE A 1 99 ? -2.298 7.502 -6.535 1.00 97.75 99 ILE A O 1
ATOM 807 N N . THR A 1 100 ? -4.072 6.170 -6.207 1.00 97.69 100 THR A N 1
ATOM 808 C CA . THR A 1 100 ? -3.980 5.478 -7.502 1.00 97.69 100 THR A CA 1
ATOM 809 C C . THR A 1 100 ? -4.234 6.431 -8.670 1.00 97.69 100 THR A C 1
ATOM 811 O O . THR A 1 100 ? -3.496 6.401 -9.650 1.00 97.69 100 THR A O 1
ATOM 814 N N . VAL A 1 101 ? -5.224 7.322 -8.569 1.00 97.81 101 VAL A N 1
ATOM 815 C CA . VAL A 1 101 ? -5.503 8.345 -9.590 1.00 97.81 101 VAL A CA 1
ATOM 816 C C . VAL A 1 101 ? -4.336 9.325 -9.712 1.00 97.81 101 VAL A C 1
ATOM 818 O O . VAL A 1 101 ? -3.935 9.658 -10.825 1.00 97.81 101 VAL A O 1
ATOM 821 N N . LEU A 1 102 ? -3.741 9.753 -8.594 1.00 96.44 102 LEU A N 1
ATOM 822 C CA . LEU A 1 102 ? -2.547 10.602 -8.619 1.00 96.44 102 LEU A CA 1
ATOM 823 C C . LEU A 1 102 ? -1.375 9.907 -9.318 1.00 96.44 102 LEU A C 1
ATOM 825 O O . LEU A 1 102 ? -0.732 10.517 -10.170 1.00 96.44 102 LEU A O 1
ATOM 829 N N . TYR A 1 103 ? -1.118 8.639 -8.990 1.00 96.12 103 TYR A N 1
ATOM 830 C CA . TYR A 1 103 ? -0.128 7.817 -9.687 1.00 96.12 103 TYR A CA 1
ATOM 831 C C . TYR A 1 103 ? -0.429 7.738 -11.192 1.00 96.12 103 TYR A C 1
ATOM 833 O O . TYR A 1 103 ? 0.456 8.004 -12.001 1.00 96.12 103 TYR A O 1
ATOM 841 N N . PHE A 1 104 ? -1.675 7.441 -11.564 1.00 96.50 104 PHE A N 1
ATOM 842 C CA . PHE A 1 104 ? -2.105 7.304 -12.953 1.00 96.50 104 PHE A CA 1
ATOM 843 C C . PHE A 1 104 ? -1.858 8.586 -13.756 1.00 96.50 104 PHE A C 1
ATOM 845 O O . PHE A 1 104 ? -1.277 8.531 -14.836 1.00 96.50 104 PHE A O 1
ATOM 852 N N . ILE A 1 105 ? -2.230 9.748 -13.207 1.00 96.31 105 ILE A N 1
ATOM 853 C CA . ILE A 1 105 ? -2.001 11.051 -13.847 1.00 96.31 105 ILE A CA 1
ATOM 854 C C . ILE A 1 105 ? -0.502 11.309 -14.027 1.00 96.31 105 ILE A C 1
ATOM 856 O O . ILE A 1 105 ? -0.081 11.757 -15.091 1.00 96.31 105 ILE A O 1
ATOM 860 N N . ILE A 1 106 ? 0.318 11.014 -13.015 1.00 94.62 106 ILE A N 1
ATOM 861 C CA . ILE A 1 106 ? 1.770 11.215 -13.105 1.00 94.62 106 ILE A CA 1
ATOM 862 C C . ILE A 1 106 ? 2.375 10.278 -14.152 1.00 94.62 106 ILE A C 1
ATOM 864 O O . ILE A 1 106 ? 3.156 10.737 -14.977 1.00 94.62 106 ILE A O 1
ATOM 868 N N . ALA A 1 107 ? 1.982 9.003 -14.172 1.00 94.31 107 ALA A N 1
ATOM 869 C CA . ALA A 1 107 ? 2.452 8.038 -15.161 1.00 94.31 107 ALA A CA 1
ATOM 870 C C . ALA A 1 107 ? 2.065 8.457 -16.584 1.00 94.31 107 ALA A C 1
ATOM 872 O O . ALA A 1 107 ? 2.899 8.380 -17.486 1.00 94.31 107 ALA A O 1
ATOM 873 N N . LEU A 1 108 ? 0.850 8.988 -16.768 1.00 92.69 108 LEU A N 1
ATOM 874 C CA . LEU A 1 108 ? 0.410 9.561 -18.037 1.00 92.69 108 LEU A CA 1
ATOM 875 C C . LEU A 1 108 ? 1.277 10.739 -18.483 1.00 92.69 108 LEU A C 1
ATOM 877 O O . LEU A 1 108 ? 1.799 10.727 -19.596 1.00 92.69 108 LEU A O 1
ATOM 881 N N . VAL A 1 109 ? 1.445 11.745 -17.623 1.00 92.31 109 VAL A N 1
ATOM 882 C CA . VAL A 1 109 ? 2.225 12.952 -17.942 1.00 92.31 109 VAL A CA 1
ATOM 883 C C . VAL A 1 109 ? 3.685 12.598 -18.220 1.00 92.31 109 VAL A C 1
ATOM 885 O O . VAL A 1 109 ? 4.258 13.053 -19.208 1.00 92.31 109 VAL A O 1
ATOM 888 N N . THR A 1 110 ? 4.286 11.757 -17.378 1.00 90.50 110 THR A N 1
ATOM 889 C CA . THR A 1 110 ? 5.665 11.292 -17.536 1.00 90.50 110 THR A CA 1
ATOM 890 C C . THR A 1 110 ? 5.842 10.508 -18.832 1.00 90.50 110 THR A C 1
ATOM 892 O O . THR A 1 110 ? 6.757 10.823 -19.591 1.00 90.50 110 THR A O 1
ATOM 895 N N . GLY A 1 111 ? 4.953 9.554 -19.116 1.00 89.69 111 GLY A N 1
ATOM 896 C CA . GLY A 1 111 ? 5.008 8.738 -20.323 1.00 89.69 111 GLY A CA 1
ATOM 897 C C . GLY A 1 111 ? 4.890 9.563 -21.602 1.00 89.69 111 GLY A C 1
ATOM 898 O O . GLY A 1 111 ? 5.719 9.397 -22.493 1.00 89.69 111 GLY A O 1
ATOM 899 N N . ILE A 1 112 ? 3.925 10.493 -21.670 1.00 89.12 112 ILE A N 1
ATOM 900 C CA . ILE A 1 112 ? 3.706 11.369 -22.837 1.00 89.12 112 ILE A CA 1
ATOM 901 C C . ILE A 1 112 ? 4.913 12.283 -23.076 1.00 89.12 112 ILE A C 1
ATOM 903 O O . ILE A 1 112 ? 5.393 12.375 -24.203 1.00 89.12 112 ILE A O 1
ATOM 907 N N . ASN A 1 113 ? 5.436 12.929 -22.028 1.00 87.69 113 ASN A N 1
ATOM 908 C CA . ASN A 1 113 ? 6.550 13.878 -22.154 1.00 87.69 113 ASN A CA 1
ATOM 909 C C . ASN A 1 113 ? 7.860 13.226 -22.622 1.00 87.69 113 ASN A C 1
ATOM 911 O O . ASN A 1 113 ? 8.728 13.910 -23.156 1.00 87.69 113 ASN A O 1
ATOM 915 N N . ASN A 1 114 ? 8.013 11.919 -22.407 1.00 84.81 114 ASN A N 1
ATOM 916 C CA . ASN A 1 114 ? 9.225 11.163 -22.719 1.00 84.81 114 ASN A CA 1
ATOM 917 C C . ASN A 1 114 ? 9.090 10.280 -23.970 1.00 84.81 114 ASN A C 1
ATOM 919 O O . ASN A 1 114 ? 10.003 9.514 -24.288 1.00 84.81 114 ASN A O 1
ATOM 923 N N . GLN A 1 115 ? 7.952 10.337 -24.667 1.00 78.75 115 GLN A N 1
ATOM 924 C CA . GLN A 1 115 ? 7.682 9.485 -25.819 1.00 78.75 115 GLN A CA 1
ATOM 925 C C . GLN A 1 115 ? 8.253 10.101 -27.107 1.00 78.75 115 GLN A C 1
ATOM 927 O O . GLN A 1 115 ? 7.829 11.168 -27.536 1.00 78.75 115 GLN A O 1
ATOM 932 N N . GLU A 1 116 ? 9.168 9.397 -27.781 1.00 69.38 116 GLU A N 1
ATOM 933 C CA . GLU A 1 116 ? 9.745 9.863 -29.059 1.00 69.38 116 GLU A CA 1
ATOM 934 C C . GLU A 1 116 ? 8.791 9.689 -30.262 1.00 69.38 116 GLU A C 1
ATOM 936 O O . GLU A 1 116 ? 8.937 10.357 -31.284 1.00 69.38 116 GLU A O 1
ATOM 941 N N . ARG A 1 117 ? 7.799 8.787 -30.172 1.00 64.44 117 ARG A N 1
ATOM 942 C CA . ARG A 1 117 ? 6.777 8.548 -31.213 1.00 64.44 117 ARG A CA 1
ATOM 943 C C . ARG A 1 117 ? 5.396 8.353 -30.592 1.00 64.44 117 ARG A C 1
ATOM 945 O O . ARG A 1 117 ? 5.236 7.450 -29.780 1.00 64.44 117 ARG A O 1
ATOM 952 N N . LEU A 1 118 ? 4.396 9.114 -31.047 1.00 60.03 118 LEU A N 1
ATOM 953 C CA . LEU A 1 118 ? 3.025 9.191 -30.500 1.00 60.03 118 LEU A CA 1
ATOM 954 C C . LEU A 1 118 ? 2.258 7.856 -30.382 1.00 60.03 118 LEU A C 1
ATOM 956 O O . LEU A 1 118 ? 1.366 7.752 -29.549 1.00 60.03 118 LEU A O 1
ATOM 960 N N . ILE A 1 119 ? 2.587 6.832 -31.177 1.00 56.62 119 ILE A N 1
ATOM 961 C CA . ILE A 1 119 ? 1.835 5.564 -31.230 1.00 56.62 119 ILE A CA 1
ATOM 962 C C . ILE A 1 119 ? 2.804 4.387 -31.063 1.00 56.62 119 ILE A C 1
ATOM 964 O O . ILE A 1 119 ? 3.152 3.687 -32.012 1.00 56.62 119 ILE A O 1
ATOM 968 N N . LYS A 1 120 ? 3.288 4.192 -29.837 1.00 66.25 120 LYS A N 1
ATOM 969 C CA . LYS A 1 120 ? 3.871 2.919 -29.383 1.00 66.25 120 LYS A CA 1
ATOM 970 C C . LYS A 1 120 ? 2.915 2.324 -28.344 1.00 66.25 120 LYS A C 1
ATOM 972 O O . LYS A 1 120 ? 1.987 3.008 -27.938 1.00 66.25 120 LYS A O 1
ATOM 977 N N . ASN A 1 121 ? 3.095 1.059 -27.966 1.00 83.56 121 ASN A N 1
ATOM 978 C CA . ASN A 1 121 ? 2.253 0.310 -27.024 1.00 83.56 121 ASN A CA 1
ATOM 979 C C . ASN A 1 121 ? 2.042 1.047 -25.677 1.00 83.56 121 ASN A C 1
ATOM 981 O O . ASN A 1 121 ? 2.705 0.729 -24.699 1.00 83.56 121 ASN A O 1
ATOM 985 N N . THR A 1 122 ? 1.139 2.032 -25.611 1.00 86.81 122 THR A N 1
ATOM 986 C CA . THR A 1 122 ? 0.938 2.877 -24.423 1.00 86.81 122 THR A CA 1
ATOM 987 C C . THR A 1 122 ? 0.456 2.063 -23.235 1.00 86.81 122 THR A C 1
ATOM 989 O O . THR A 1 122 ? 0.852 2.326 -22.111 1.00 86.81 122 THR A O 1
ATOM 992 N N . TRP A 1 123 ? -0.374 1.052 -23.478 1.00 90.50 123 TRP A N 1
ATOM 993 C CA . TRP A 1 123 ? -1.098 0.320 -22.439 1.00 90.50 123 TRP A CA 1
ATOM 994 C C . TRP A 1 123 ? -0.469 -1.029 -22.067 1.00 90.50 123 TRP A C 1
ATOM 996 O O . TRP A 1 123 ? -1.030 -1.736 -21.236 1.00 90.50 123 TRP A O 1
ATOM 1006 N N . GLY A 1 124 ? 0.685 -1.385 -22.644 1.00 89.50 124 GLY A N 1
ATOM 1007 C CA . GLY A 1 124 ? 1.305 -2.707 -22.479 1.00 89.50 124 GLY A CA 1
ATOM 1008 C C . GLY A 1 124 ? 1.532 -3.133 -21.027 1.00 89.50 124 GLY A C 1
ATOM 1009 O O . GLY A 1 124 ? 1.335 -4.294 -20.687 1.00 89.50 124 GLY A O 1
ATOM 1010 N N . GLU A 1 125 ? 1.855 -2.174 -20.161 1.00 91.88 125 GLU A N 1
ATOM 1011 C CA . GLU A 1 125 ? 2.168 -2.389 -18.742 1.00 91.88 125 GLU A CA 1
ATOM 1012 C C . GLU A 1 125 ? 1.130 -1.717 -17.816 1.00 91.88 125 GLU A C 1
ATOM 1014 O O . GLU A 1 125 ? 1.366 -1.492 -16.631 1.00 91.88 125 GLU A O 1
ATOM 1019 N N . ALA A 1 126 ? -0.066 -1.397 -18.326 1.00 94.94 126 ALA A N 1
ATOM 1020 C CA . ALA A 1 126 ? -1.103 -0.708 -17.549 1.00 94.94 126 ALA A CA 1
ATOM 1021 C C . ALA A 1 126 ? -1.679 -1.552 -16.393 1.00 94.94 126 ALA A C 1
ATOM 1023 O O . ALA A 1 126 ? -2.330 -1.022 -15.494 1.00 94.94 126 ALA A O 1
ATOM 1024 N N . HIS A 1 127 ? -1.414 -2.861 -16.366 1.00 95.50 127 HIS A N 1
ATOM 1025 C CA . HIS A 1 127 ? -1.794 -3.732 -15.253 1.00 95.50 127 HIS A CA 1
ATOM 1026 C C . HIS A 1 127 ? -1.138 -3.311 -13.921 1.00 95.50 127 HIS A C 1
ATOM 1028 O O . HIS A 1 127 ? -1.711 -3.561 -12.857 1.00 95.50 127 HIS A O 1
ATOM 1034 N N . TYR A 1 128 ? -0.012 -2.582 -13.962 1.00 96.50 128 TYR A N 1
ATOM 1035 C CA . TYR A 1 128 ? 0.590 -1.970 -12.774 1.00 96.50 128 TYR A CA 1
ATOM 1036 C C . TYR A 1 128 ? -0.320 -0.954 -12.078 1.00 96.50 128 TYR A C 1
ATOM 1038 O O . TYR A 1 128 ? -0.140 -0.723 -10.887 1.00 96.50 128 TYR A O 1
ATOM 1046 N N . ILE A 1 129 ? -1.346 -0.417 -12.750 1.00 97.81 129 ILE A N 1
ATOM 1047 C CA . ILE A 1 129 ? -2.356 0.428 -12.101 1.00 97.81 129 ILE A CA 1
ATOM 1048 C C . ILE A 1 129 ? -3.126 -0.361 -11.043 1.00 97.81 129 ILE A C 1
ATOM 1050 O O . ILE A 1 129 ? -3.271 0.093 -9.907 1.00 97.81 129 ILE A O 1
ATOM 1054 N N . ALA A 1 130 ? -3.581 -1.565 -11.391 1.00 97.94 130 ALA A N 1
ATOM 1055 C CA . ALA A 1 130 ? -4.295 -2.429 -10.459 1.00 97.94 130 ALA A CA 1
ATOM 1056 C C . ALA A 1 130 ? -3.363 -2.970 -9.363 1.00 97.94 130 ALA A C 1
ATOM 1058 O O . ALA A 1 130 ? -3.754 -3.015 -8.196 1.00 97.94 130 ALA A O 1
ATOM 1059 N N . LEU A 1 131 ? -2.120 -3.327 -9.713 1.00 98.19 131 LEU A N 1
ATOM 1060 C CA . LEU A 1 131 ? -1.123 -3.783 -8.736 1.00 98.19 131 LEU A CA 1
ATOM 1061 C C . LEU A 1 131 ? -0.770 -2.683 -7.729 1.00 98.19 131 LEU A C 1
ATOM 1063 O O . LEU A 1 131 ? -0.717 -2.948 -6.531 1.00 98.19 131 LEU A O 1
ATOM 1067 N N . PHE A 1 132 ? -0.615 -1.441 -8.190 1.00 98.31 132 PHE A N 1
ATOM 1068 C CA . PHE A 1 132 ? -0.378 -0.280 -7.336 1.00 98.31 132 PHE A CA 1
ATOM 1069 C C . PHE A 1 132 ? -1.550 0.017 -6.405 1.00 98.31 132 PHE A C 1
ATOM 1071 O O . PHE A 1 132 ? -1.339 0.273 -5.216 1.00 98.31 132 PHE A O 1
ATOM 1078 N N . ALA A 1 133 ? -2.784 -0.076 -6.907 1.00 98.50 133 ALA A N 1
ATOM 1079 C CA . ALA A 1 133 ? -3.975 0.063 -6.078 1.00 98.50 133 ALA A CA 1
ATOM 1080 C C . ALA A 1 133 ? -4.024 -1.011 -4.979 1.00 98.50 133 ALA A C 1
ATOM 1082 O O . ALA A 1 133 ? -4.268 -0.689 -3.817 1.00 98.50 133 ALA A O 1
ATOM 1083 N N . LEU A 1 134 ? -3.734 -2.273 -5.320 1.00 98.56 134 LEU A N 1
ATOM 1084 C CA . LEU A 1 134 ? -3.716 -3.378 -4.360 1.00 98.56 134 LEU A CA 1
ATOM 1085 C C . LEU A 1 134 ? -2.593 -3.232 -3.323 1.00 98.56 134 LEU A C 1
ATOM 1087 O O . LEU A 1 134 ? -2.845 -3.408 -2.129 1.00 98.56 134 LEU A O 1
ATOM 1091 N N . GLN A 1 135 ? -1.377 -2.872 -3.750 1.00 98.25 135 GLN A N 1
ATOM 1092 C CA . GLN A 1 135 ? -0.260 -2.603 -2.840 1.00 98.25 135 GLN A CA 1
ATOM 1093 C C . GLN A 1 135 ? -0.620 -1.477 -1.867 1.00 98.25 135 GLN A C 1
ATOM 1095 O O . GLN A 1 135 ? -0.495 -1.640 -0.652 1.00 98.25 135 GLN A O 1
ATOM 1100 N N . THR A 1 136 ? -1.131 -0.363 -2.396 1.00 98.25 136 THR A N 1
ATOM 1101 C CA . THR A 1 136 ? -1.551 0.792 -1.598 1.00 98.25 136 THR A CA 1
ATOM 1102 C C . THR A 1 136 ? -2.633 0.398 -0.598 1.00 98.25 136 THR A C 1
ATOM 1104 O O . THR A 1 136 ? -2.480 0.642 0.596 1.00 98.25 136 THR A O 1
ATOM 1107 N N . PHE A 1 137 ? -3.687 -0.289 -1.043 1.00 98.69 137 PHE A N 1
ATOM 1108 C CA . PHE A 1 137 ? -4.758 -0.757 -0.166 1.00 98.69 137 PHE A CA 1
ATOM 1109 C C . PHE A 1 137 ? -4.240 -1.651 0.965 1.00 98.69 137 PHE A C 1
ATOM 1111 O O . PHE A 1 137 ? -4.668 -1.508 2.114 1.00 98.69 137 PHE A O 1
ATOM 1118 N N . SER A 1 138 ? -3.300 -2.550 0.660 1.00 98.31 138 SER A N 1
ATOM 1119 C CA . SER A 1 138 ? -2.696 -3.444 1.647 1.00 98.31 138 SER A CA 1
ATOM 1120 C C . SER A 1 138 ? -1.949 -2.688 2.732 1.00 98.31 138 SER A C 1
ATOM 1122 O O . SER A 1 138 ? -2.247 -2.840 3.919 1.00 98.31 138 SER A O 1
ATOM 1124 N N . GLN A 1 139 ? -1.032 -1.810 2.334 1.00 97.62 139 GLN A N 1
ATOM 1125 C CA . GLN A 1 139 ? -0.237 -1.039 3.282 1.00 97.62 139 GLN A CA 1
ATOM 1126 C C . GLN A 1 139 ? -1.104 -0.076 4.106 1.00 97.62 139 GLN A C 1
ATOM 1128 O O . GLN A 1 139 ? -0.910 0.044 5.317 1.00 97.62 139 GLN A O 1
ATOM 1133 N N . LEU A 1 140 ? -2.119 0.550 3.497 1.00 98.38 140 LEU A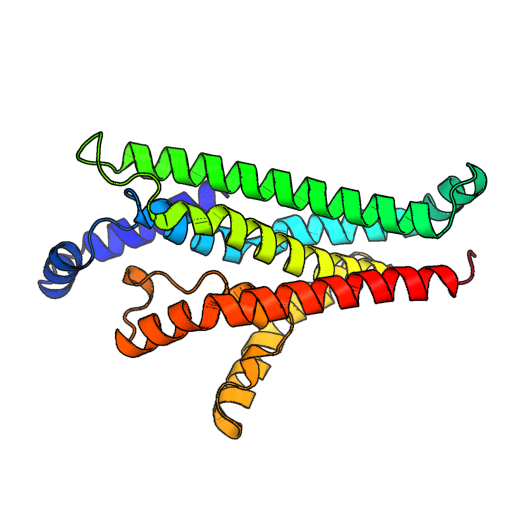 N 1
ATOM 1134 C CA . LEU A 1 140 ? -3.080 1.385 4.221 1.00 98.38 140 LEU A CA 1
ATOM 1135 C C . LEU A 1 140 ? -3.960 0.570 5.182 1.00 98.38 140 LEU A C 1
ATOM 1137 O O . LEU A 1 140 ? -4.284 1.059 6.262 1.00 98.38 140 LEU A O 1
ATOM 1141 N N . SER A 1 141 ? -4.308 -0.675 4.845 1.00 98.50 141 SER A N 1
ATOM 1142 C CA . SER A 1 141 ? -5.039 -1.582 5.745 1.00 98.50 141 SER A CA 1
ATOM 1143 C C . SER A 1 141 ? -4.192 -1.992 6.955 1.00 98.50 141 SER A C 1
ATOM 1145 O O . SER A 1 141 ? -4.697 -2.038 8.077 1.00 98.50 141 SER A O 1
ATOM 1147 N N . ILE A 1 142 ? -2.893 -2.237 6.757 1.00 97.81 142 ILE A N 1
ATOM 1148 C CA . ILE A 1 142 ? -1.940 -2.507 7.845 1.00 97.81 142 ILE A CA 1
ATOM 1149 C C . ILE A 1 142 ? -1.790 -1.268 8.740 1.00 97.81 142 ILE A C 1
ATOM 1151 O O . ILE A 1 142 ? -1.885 -1.365 9.965 1.00 97.81 142 ILE A O 1
ATOM 1155 N N . ALA A 1 143 ? -1.633 -0.084 8.145 1.00 97.75 143 ALA A N 1
ATOM 1156 C CA . ALA A 1 143 ? -1.571 1.179 8.875 1.00 97.75 143 ALA A CA 1
ATOM 1157 C C . ALA A 1 143 ? -2.852 1.437 9.686 1.00 97.75 143 ALA A C 1
ATOM 1159 O O . ALA A 1 143 ? -2.794 1.769 10.875 1.00 97.75 143 ALA A O 1
ATOM 1160 N N . PHE A 1 144 ? -4.017 1.206 9.072 1.00 98.06 144 PHE A N 1
ATOM 1161 C CA . PHE A 1 144 ? -5.309 1.262 9.745 1.00 98.06 144 PHE A CA 1
ATOM 1162 C C . PHE A 1 144 ? -5.351 0.319 10.946 1.00 98.06 144 PHE A C 1
ATOM 1164 O O . PHE A 1 144 ? -5.751 0.746 12.027 1.00 98.06 144 PHE A O 1
ATOM 1171 N N . LEU A 1 145 ? -4.906 -0.933 10.792 1.00 97.75 145 LEU A N 1
ATOM 1172 C CA . LEU A 1 145 ? -4.872 -1.909 11.878 1.00 97.75 145 LEU A CA 1
ATOM 1173 C C . LEU A 1 145 ? -4.042 -1.402 13.066 1.00 97.75 145 LEU A C 1
ATOM 1175 O O . LEU A 1 145 ? -4.518 -1.454 14.202 1.00 97.75 145 LEU A O 1
ATOM 1179 N N . PHE A 1 146 ? -2.845 -0.85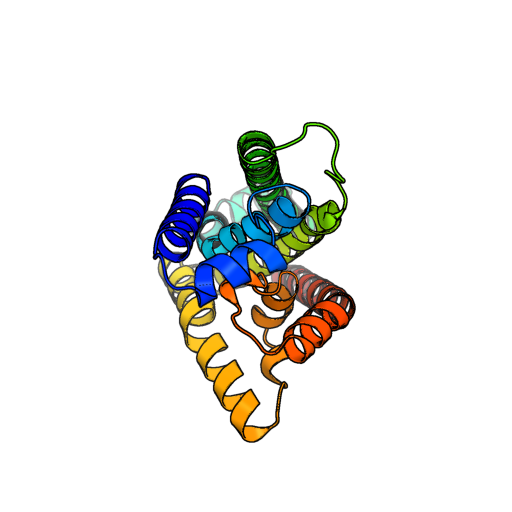7 12.827 1.00 96.94 146 PHE A N 1
ATOM 1180 C CA . PHE A 1 146 ? -2.025 -0.276 13.895 1.00 96.94 146 PHE A CA 1
ATOM 1181 C C . PHE A 1 146 ? -2.738 0.880 14.603 1.00 96.94 146 PHE A C 1
ATOM 1183 O O . PHE A 1 146 ? -2.848 0.871 15.832 1.00 96.94 146 PHE A O 1
ATOM 1190 N N . GLY A 1 147 ? -3.294 1.836 13.854 1.00 96.25 147 GLY A N 1
ATOM 1191 C CA . GLY A 1 147 ? -4.067 2.942 14.430 1.00 96.25 147 GLY A CA 1
ATOM 1192 C C . GLY A 1 147 ? -5.297 2.463 15.213 1.00 96.25 147 GLY A C 1
ATOM 1193 O O . GLY A 1 147 ? -5.568 2.930 16.322 1.00 96.25 147 GLY A O 1
ATOM 1194 N N . PHE A 1 148 ? -6.003 1.463 14.685 1.00 95.12 148 PHE A N 1
ATOM 1195 C CA . PHE A 1 148 ? -7.187 0.859 15.289 1.00 95.12 148 PHE A CA 1
ATOM 1196 C C . PHE A 1 148 ? -6.874 0.100 16.588 1.00 95.12 148 PHE A C 1
ATOM 1198 O O . PHE A 1 148 ? -7.686 0.090 17.524 1.00 95.12 148 PHE A O 1
ATOM 1205 N N . LEU A 1 149 ? -5.709 -0.545 16.673 1.00 94.88 149 LEU A N 1
ATOM 1206 C CA . LEU A 1 149 ? -5.267 -1.278 17.858 1.00 94.88 149 LEU A CA 1
ATOM 1207 C C . LEU A 1 149 ? -4.717 -0.356 18.944 1.00 94.88 149 LEU A C 1
ATOM 1209 O O . LEU A 1 149 ? -5.129 -0.475 20.097 1.00 94.88 149 LEU A O 1
ATOM 1213 N N . ILE A 1 150 ? -3.835 0.566 18.568 1.00 94.75 150 ILE A N 1
ATOM 1214 C CA . ILE A 1 150 ? -3.030 1.357 19.504 1.00 94.75 150 ILE A CA 1
ATOM 1215 C C . ILE A 1 150 ? -3.786 2.594 20.004 1.00 94.75 150 ILE A C 1
ATOM 1217 O O . ILE A 1 150 ? -3.577 3.024 21.138 1.00 94.75 150 ILE A O 1
ATOM 1221 N N . ARG A 1 151 ? -4.687 3.167 19.190 1.00 91.56 151 ARG A N 1
ATOM 1222 C CA . ARG A 1 151 ? -5.539 4.341 19.496 1.00 91.56 151 ARG A CA 1
ATOM 1223 C C . ARG A 1 151 ? -4.800 5.653 19.811 1.00 91.56 151 ARG A C 1
ATOM 1225 O O . ARG A 1 151 ? -5.434 6.701 19.897 1.00 91.56 151 ARG A O 1
ATOM 1232 N N . LYS A 1 152 ? -3.480 5.618 20.005 1.00 92.50 152 LYS A N 1
ATOM 1233 C CA . LYS A 1 152 ? -2.600 6.776 20.202 1.00 92.50 152 LYS A CA 1
ATOM 1234 C C . LYS A 1 152 ? -1.829 7.035 18.913 1.00 92.50 152 LYS A C 1
ATOM 1236 O O . LYS A 1 152 ? -0.972 6.234 18.552 1.00 92.50 152 LYS A O 1
ATOM 1241 N N . ALA A 1 153 ? -2.112 8.164 18.266 1.00 92.06 153 ALA A N 1
ATOM 1242 C CA . ALA A 1 153 ? -1.623 8.475 16.924 1.00 92.06 153 ALA A CA 1
ATOM 1243 C C . ALA A 1 153 ? -0.098 8.355 16.779 1.00 92.06 153 ALA A C 1
ATOM 1245 O O . ALA A 1 153 ? 0.378 7.603 15.935 1.00 92.06 153 ALA A O 1
ATOM 1246 N N . PHE A 1 154 ? 0.666 9.034 17.642 1.00 94.06 154 PHE A N 1
ATOM 1247 C CA . PHE A 1 154 ? 2.130 9.039 17.558 1.00 94.06 154 PHE A CA 1
ATOM 1248 C C . PHE A 1 154 ? 2.738 7.646 17.769 1.00 94.06 154 PHE A C 1
ATOM 1250 O O . PHE A 1 154 ? 3.644 7.249 17.043 1.00 94.06 154 PHE A O 1
ATOM 1257 N N . LEU A 1 155 ? 2.207 6.874 18.723 1.00 96.31 155 LEU A N 1
ATOM 1258 C CA . LEU A 1 155 ? 2.680 5.516 18.994 1.00 96.31 155 LEU A CA 1
ATOM 1259 C C . LEU A 1 155 ? 2.341 4.562 17.838 1.00 96.31 155 LEU A C 1
ATOM 1261 O O . LEU A 1 155 ? 3.184 3.767 17.436 1.00 96.31 155 LEU A O 1
ATOM 1265 N N . ALA A 1 156 ? 1.132 4.670 17.279 1.00 96.69 156 ALA A N 1
ATOM 1266 C CA . ALA A 1 156 ? 0.714 3.891 16.116 1.00 96.69 156 ALA A CA 1
ATOM 1267 C C . ALA A 1 156 ? 1.582 4.187 14.891 1.00 96.69 156 ALA A C 1
ATOM 1269 O O . ALA A 1 156 ? 2.049 3.263 14.230 1.00 96.69 156 ALA A O 1
ATOM 1270 N N . LEU A 1 157 ? 1.840 5.470 14.638 1.00 95.81 157 LEU A N 1
ATOM 1271 C CA . LEU A 1 157 ? 2.706 5.917 13.559 1.00 95.81 157 LEU A CA 1
ATOM 1272 C C . LEU A 1 157 ? 4.142 5.423 13.748 1.00 95.81 157 LEU A C 1
ATOM 1274 O O . LEU A 1 157 ? 4.717 4.871 12.818 1.00 95.81 157 LEU A O 1
ATOM 1278 N N . GLY A 1 158 ? 4.707 5.581 14.948 1.00 96.06 158 GLY A N 1
ATOM 1279 C CA . GLY A 1 158 ? 6.064 5.133 15.251 1.00 96.06 158 GLY A CA 1
ATOM 1280 C C . GLY A 1 158 ? 6.241 3.630 15.043 1.00 96.06 158 GLY A C 1
ATOM 1281 O O . GLY A 1 158 ? 7.209 3.212 14.416 1.00 96.06 158 GLY A O 1
ATOM 1282 N N . ILE A 1 159 ? 5.278 2.820 15.496 1.00 96.12 159 ILE A N 1
ATOM 1283 C CA . ILE A 1 159 ? 5.306 1.364 15.301 1.00 96.12 159 ILE A CA 1
ATOM 1284 C C . ILE A 1 159 ? 5.152 1.002 13.822 1.00 96.12 159 ILE A C 1
ATOM 1286 O O . ILE A 1 159 ? 5.910 0.167 13.334 1.00 96.12 159 ILE A O 1
ATOM 1290 N N . PHE A 1 160 ? 4.229 1.640 13.098 1.00 95.88 160 PHE A N 1
ATOM 1291 C CA . PHE A 1 160 ? 4.060 1.405 11.664 1.00 95.88 160 PHE A CA 1
ATOM 1292 C C . PHE A 1 160 ? 5.327 1.760 10.875 1.00 95.88 160 PHE A C 1
ATOM 1294 O O . PHE A 1 160 ? 5.792 0.949 10.086 1.00 95.88 160 PHE A O 1
A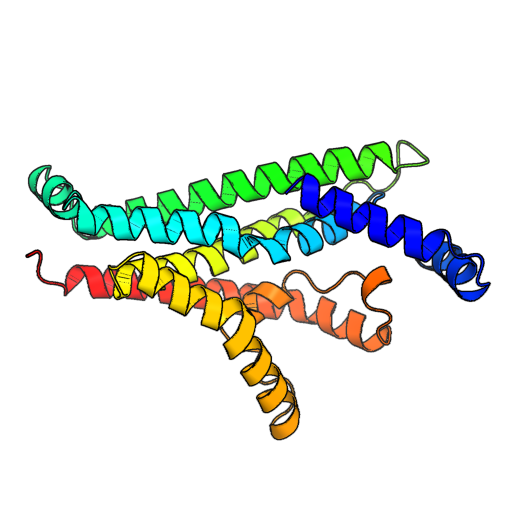TOM 1301 N N . LEU A 1 161 ? 5.935 2.926 11.116 1.00 95.12 161 LEU A N 1
ATOM 1302 C CA . LEU A 1 161 ? 7.161 3.337 10.421 1.00 95.12 161 LEU A CA 1
ATOM 1303 C C . LEU A 1 161 ? 8.354 2.453 10.785 1.00 95.12 161 LEU A C 1
ATOM 1305 O O . LEU A 1 161 ? 9.136 2.092 9.909 1.00 95.12 161 LEU A O 1
ATOM 1309 N N . PHE A 1 162 ? 8.481 2.071 12.058 1.00 94.62 162 PHE A N 1
ATOM 1310 C CA . PHE A 1 162 ? 9.499 1.115 12.483 1.00 94.62 162 PHE A CA 1
ATOM 1311 C C . PHE A 1 162 ? 9.328 -0.224 11.762 1.00 94.62 162 PHE A C 1
ATOM 1313 O O . PHE A 1 162 ? 10.305 -0.803 11.289 1.00 94.62 162 PHE A O 1
ATOM 1320 N N . GLN A 1 163 ? 8.087 -0.691 11.638 1.00 93.06 163 GLN A N 1
ATOM 1321 C CA . GLN A 1 163 ? 7.762 -1.927 10.951 1.00 93.06 163 GLN A CA 1
ATOM 1322 C C . GLN A 1 163 ? 8.058 -1.844 9.444 1.00 93.06 163 GLN A C 1
ATOM 1324 O O . GLN A 1 163 ? 8.780 -2.697 8.933 1.00 93.06 163 GLN A O 1
ATOM 1329 N N . TYR A 1 164 ? 7.592 -0.780 8.786 1.00 90.44 164 TYR A N 1
ATOM 1330 C CA . TYR A 1 164 ? 7.742 -0.512 7.353 1.00 90.44 164 TYR A CA 1
ATOM 1331 C C . TYR A 1 164 ? 9.202 -0.299 6.922 1.00 90.44 164 TYR A C 1
ATOM 1333 O O . TYR A 1 164 ? 9.642 -0.850 5.920 1.00 90.44 164 TYR A O 1
ATOM 1341 N N . MET A 1 165 ? 9.978 0.502 7.662 1.00 89.62 165 MET A N 1
ATOM 1342 C CA . MET A 1 165 ? 11.325 0.907 7.229 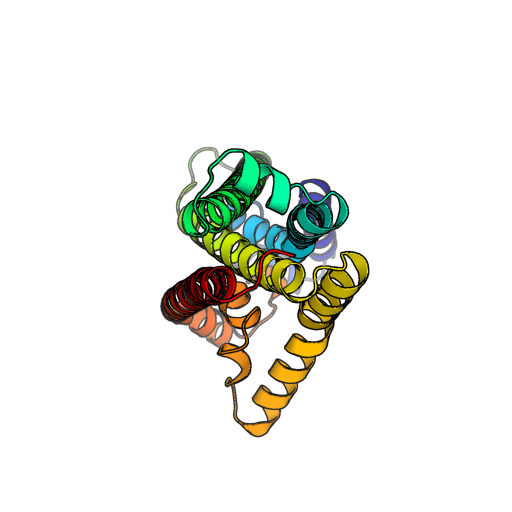1.00 89.62 165 MET A CA 1
ATOM 1343 C C . MET A 1 165 ? 12.441 0.016 7.772 1.00 89.62 165 MET A C 1
ATOM 1345 O O . MET A 1 165 ? 13.463 -0.148 7.109 1.00 89.62 165 MET A O 1
ATOM 1349 N N . ILE A 1 166 ? 12.292 -0.519 8.986 1.00 92.75 166 ILE A N 1
ATOM 1350 C CA . ILE A 1 166 ? 13.412 -1.127 9.716 1.00 92.75 166 ILE A CA 1
ATOM 1351 C C . ILE A 1 166 ? 13.161 -2.613 9.944 1.00 92.75 166 ILE A C 1
ATOM 1353 O O . ILE A 1 166 ? 13.913 -3.448 9.445 1.00 92.75 166 ILE A O 1
ATOM 1357 N N . LEU A 1 167 ? 12.114 -2.948 10.700 1.00 93.31 167 LEU A N 1
ATOM 1358 C CA . LEU A 1 167 ? 11.897 -4.304 11.198 1.00 93.31 167 LEU A CA 1
ATOM 1359 C C . LEU A 1 167 ? 11.756 -5.306 10.057 1.00 93.31 167 LEU A C 1
ATOM 1361 O O . LEU A 1 167 ? 12.415 -6.343 10.074 1.00 93.31 167 LEU A O 1
ATOM 1365 N N . GLU A 1 168 ? 10.908 -5.007 9.075 1.00 91.50 168 GLU A N 1
ATOM 1366 C CA . GLU A 1 168 ? 10.606 -5.972 8.025 1.00 91.50 168 GLU A CA 1
ATOM 1367 C C . GLU A 1 168 ? 11.796 -6.209 7.097 1.00 91.50 168 GLU A C 1
ATOM 1369 O O . GLU A 1 168 ? 12.107 -7.361 6.811 1.00 91.50 168 GLU A O 1
ATOM 1374 N N . ASN A 1 169 ? 12.548 -5.160 6.756 1.00 89.19 169 ASN A N 1
ATOM 1375 C CA . ASN A 1 169 ? 13.782 -5.280 5.975 1.00 89.19 169 ASN A CA 1
ATOM 1376 C C . ASN A 1 169 ? 14.836 -6.149 6.685 1.00 89.19 169 ASN A C 1
ATOM 1378 O O . ASN A 1 169 ? 15.461 -7.014 6.067 1.00 89.19 169 ASN A O 1
ATOM 1382 N N . ILE A 1 170 ? 15.015 -5.964 8.001 1.00 92.19 170 ILE A N 1
ATOM 1383 C CA . ILE A 1 170 ? 15.941 -6.782 8.800 1.00 92.19 170 ILE A CA 1
ATOM 1384 C C . ILE A 1 170 ? 15.468 -8.238 8.849 1.00 92.19 170 ILE A C 1
ATOM 1386 O O . ILE A 1 170 ? 16.269 -9.154 8.650 1.00 92.19 170 ILE A O 1
ATOM 1390 N N . LEU A 1 171 ? 14.175 -8.468 9.095 1.00 91.62 171 LEU A N 1
ATOM 1391 C CA . LEU A 1 171 ? 13.601 -9.812 9.153 1.00 91.62 171 LEU A CA 1
ATOM 1392 C C . LEU A 1 171 ? 13.681 -10.522 7.800 1.00 91.62 171 LEU A C 1
ATOM 1394 O O . LEU A 1 171 ? 14.061 -11.690 7.761 1.00 91.62 171 LEU A O 1
ATOM 1398 N N . ALA A 1 172 ? 13.381 -9.833 6.700 1.00 89.50 172 ALA A N 1
ATOM 1399 C CA . ALA A 1 172 ? 13.479 -10.372 5.351 1.00 89.50 172 ALA A CA 1
ATOM 1400 C C . ALA A 1 172 ? 14.920 -10.789 5.030 1.00 89.50 172 ALA A C 1
ATOM 1402 O O . ALA A 1 172 ? 15.144 -11.916 4.584 1.00 89.50 172 ALA A O 1
ATOM 1403 N N . GLY A 1 173 ? 15.904 -9.935 5.338 1.00 88.69 173 GLY A N 1
ATOM 1404 C CA . GLY A 1 173 ? 17.324 -10.246 5.161 1.00 88.69 173 GLY A CA 1
ATOM 1405 C C . GLY A 1 173 ? 17.794 -11.421 6.024 1.00 88.69 173 GLY A C 1
ATOM 1406 O O . GLY A 1 173 ? 18.470 -12.327 5.532 1.00 88.69 173 GLY A O 1
ATOM 1407 N N . TYR A 1 174 ? 17.389 -11.458 7.296 1.00 91.44 174 TYR A N 1
ATOM 1408 C CA . TYR A 1 174 ? 17.711 -12.559 8.206 1.00 91.44 174 TYR A CA 1
ATOM 1409 C C . TYR A 1 174 ? 17.105 -13.893 7.746 1.00 91.44 174 TYR A C 1
ATOM 1411 O O . TYR A 1 174 ? 17.790 -14.918 7.716 1.00 91.44 174 TYR A O 1
ATOM 1419 N N . LEU A 1 175 ? 15.826 -13.890 7.358 1.00 91.69 175 LEU A N 1
ATOM 1420 C CA . LEU A 1 175 ? 15.141 -15.076 6.849 1.00 91.69 175 LEU A CA 1
ATOM 1421 C C . LEU A 1 175 ? 15.770 -15.561 5.545 1.00 91.69 175 LEU A C 1
ATOM 1423 O O . LEU A 1 175 ? 15.982 -16.765 5.408 1.00 91.69 175 LEU A O 1
ATOM 1427 N N . TYR A 1 176 ? 16.146 -14.637 4.655 1.00 89.12 176 TYR A N 1
ATOM 1428 C CA . TYR A 1 176 ? 16.872 -14.955 3.428 1.00 89.12 176 TYR A CA 1
ATOM 1429 C C . TYR A 1 176 ? 18.166 -15.721 3.709 1.00 89.12 176 TYR A C 1
ATOM 1431 O O . TYR A 1 176 ? 18.408 -16.767 3.107 1.00 89.12 176 TYR A O 1
ATOM 1439 N N . ALA A 1 177 ? 18.960 -15.248 4.672 1.00 89.38 177 ALA A N 1
ATOM 1440 C CA . ALA A 1 177 ? 20.221 -15.883 5.039 1.00 89.38 177 ALA A CA 1
ATOM 1441 C C . ALA A 1 177 ? 20.049 -17.285 5.654 1.00 89.38 177 ALA A C 1
ATOM 1443 O O . ALA A 1 177 ? 20.911 -18.141 5.468 1.00 89.38 177 ALA A O 1
ATOM 1444 N N . LYS A 1 178 ? 18.960 -17.532 6.394 1.00 89.75 178 LYS A N 1
ATOM 1445 C CA . LYS A 1 178 ? 18.788 -18.763 7.188 1.00 89.75 178 LYS A CA 1
ATOM 1446 C C . LYS A 1 178 ? 17.914 -19.830 6.529 1.00 89.75 178 LYS A C 1
ATOM 1448 O O . LYS A 1 178 ? 18.142 -21.017 6.738 1.00 89.75 178 LYS A O 1
ATOM 1453 N N . ALA A 1 179 ? 16.885 -19.419 5.797 1.00 87.12 179 ALA A N 1
ATOM 1454 C CA . ALA A 1 179 ? 15.828 -20.300 5.299 1.00 87.12 179 ALA A CA 1
ATOM 1455 C C . ALA A 1 179 ? 15.456 -20.022 3.829 1.00 87.12 179 ALA A C 1
ATOM 1457 O O . ALA A 1 179 ? 14.433 -20.511 3.341 1.00 87.12 179 ALA A O 1
ATOM 1458 N N . GLY A 1 180 ? 16.272 -19.236 3.119 1.00 86.75 180 GLY A N 1
ATOM 1459 C CA . GLY A 1 180 ? 15.962 -18.758 1.776 1.00 86.75 180 GLY A CA 1
ATOM 1460 C C . GLY A 1 180 ? 14.832 -17.730 1.794 1.00 86.75 180 GLY A C 1
ATOM 1461 O O . GLY A 1 180 ? 14.594 -17.065 2.795 1.00 86.75 180 GLY A O 1
ATOM 1462 N N . ASP A 1 181 ? 14.101 -17.593 0.691 1.00 85.75 181 ASP A N 1
ATOM 1463 C CA . ASP A 1 181 ? 13.121 -16.516 0.490 1.00 85.75 181 ASP A CA 1
ATOM 1464 C C . ASP A 1 181 ? 11.819 -16.656 1.318 1.00 85.75 181 ASP A C 1
ATOM 1466 O O . ASP A 1 181 ? 10.715 -16.559 0.795 1.00 85.75 181 ASP A O 1
ATOM 1470 N N . GLN A 1 182 ? 11.905 -16.931 2.619 1.00 88.19 182 GLN A N 1
ATOM 1471 C CA . GLN A 1 182 ? 10.755 -16.976 3.531 1.00 88.19 182 GLN A CA 1
ATOM 1472 C C . GLN A 1 182 ? 10.273 -15.576 3.927 1.00 88.19 182 GLN A C 1
ATOM 1474 O O . GLN A 1 182 ? 9.128 -15.419 4.343 1.00 88.19 182 GLN A O 1
ATOM 1479 N N . GLY A 1 183 ? 11.107 -14.546 3.733 1.00 86.75 183 GLY A N 1
ATOM 1480 C CA . GLY A 1 183 ? 10.714 -13.144 3.910 1.00 86.75 183 GLY A CA 1
ATOM 1481 C C . GLY A 1 183 ? 9.524 -12.731 3.036 1.00 86.75 183 GLY A C 1
ATOM 1482 O O . GLY A 1 183 ? 8.805 -11.806 3.389 1.00 86.75 183 GLY A O 1
ATOM 1483 N N . ARG A 1 184 ? 9.238 -13.480 1.959 1.00 88.88 184 ARG A N 1
ATOM 1484 C CA . ARG A 1 184 ? 8.095 -13.263 1.058 1.00 88.88 184 ARG A CA 1
ATOM 1485 C C . ARG A 1 184 ? 6.722 -13.249 1.742 1.00 88.88 184 ARG A C 1
ATOM 1487 O O . ARG A 1 184 ? 5.760 -12.778 1.142 1.00 88.88 184 ARG A O 1
ATOM 1494 N N . PHE A 1 185 ? 6.622 -13.829 2.941 1.00 91.56 185 PHE A N 1
ATOM 1495 C CA . PHE A 1 185 ? 5.385 -13.926 3.719 1.00 91.56 185 PHE A CA 1
ATOM 1496 C C . PHE A 1 185 ? 5.248 -12.828 4.782 1.00 91.56 185 PHE A C 1
ATOM 1498 O O . PHE A 1 185 ? 4.307 -12.860 5.576 1.00 91.56 185 PHE A O 1
ATOM 1505 N N . LEU A 1 186 ? 6.186 -11.883 4.852 1.00 93.75 186 LEU A N 1
ATOM 1506 C CA . LEU A 1 186 ? 6.049 -10.754 5.761 1.00 93.75 186 LEU A CA 1
ATOM 1507 C C . LEU A 1 186 ? 4.995 -9.757 5.213 1.00 93.75 186 LEU A C 1
ATOM 1509 O O . LEU A 1 186 ? 4.812 -9.672 3.995 1.00 93.75 186 LEU A O 1
ATOM 1513 N N . PRO A 1 187 ? 4.228 -9.065 6.080 1.00 91.94 187 PRO A N 1
ATOM 1514 C CA . PRO A 1 187 ? 3.020 -8.344 5.667 1.00 91.94 187 PRO A CA 1
ATOM 1515 C C . PRO A 1 187 ? 3.219 -7.234 4.621 1.00 91.94 187 PRO A C 1
ATOM 1517 O O . PRO A 1 187 ? 2.374 -7.089 3.737 1.00 91.94 187 PRO A O 1
ATOM 1520 N N . ILE A 1 188 ? 4.292 -6.446 4.710 1.00 93.31 188 ILE A N 1
ATOM 1521 C CA . ILE A 1 188 ? 4.596 -5.373 3.750 1.00 93.31 188 ILE A CA 1
ATOM 1522 C C . ILE A 1 188 ? 5.295 -5.953 2.516 1.00 93.31 188 ILE A C 1
ATOM 1524 O O . ILE A 1 188 ? 4.889 -5.637 1.399 1.00 93.31 188 ILE A O 1
ATOM 1528 N N . GLU A 1 189 ? 6.232 -6.887 2.694 1.00 92.81 189 GLU A N 1
ATOM 1529 C CA . GLU A 1 189 ? 6.946 -7.624 1.642 1.00 92.81 189 GLU A CA 1
ATOM 1530 C C . GLU A 1 189 ? 5.990 -8.326 0.678 1.00 92.81 189 GLU A C 1
ATOM 1532 O O . GLU A 1 189 ? 6.203 -8.310 -0.536 1.00 92.81 189 GLU A O 1
ATOM 1537 N N . MET A 1 190 ? 4.902 -8.909 1.197 1.00 93.38 190 MET A N 1
ATOM 1538 C CA . MET A 1 190 ? 3.850 -9.507 0.374 1.00 93.38 190 MET A CA 1
ATOM 1539 C C . MET A 1 190 ? 3.340 -8.521 -0.680 1.00 93.38 190 MET A C 1
ATOM 1541 O O . MET A 1 190 ? 3.190 -8.908 -1.837 1.00 93.38 190 MET A O 1
ATOM 1545 N N . SER A 1 191 ? 3.083 -7.273 -0.276 1.00 94.81 191 SER A N 1
ATOM 1546 C CA . SER A 1 191 ? 2.575 -6.217 -1.152 1.00 94.81 191 SER A CA 1
ATOM 1547 C C . SER A 1 191 ? 3.663 -5.482 -1.938 1.00 94.81 191 SER A C 1
ATOM 1549 O O . SER A 1 191 ? 3.409 -5.080 -3.069 1.00 94.81 191 SER A O 1
ATOM 1551 N N . ASP A 1 192 ? 4.877 -5.344 -1.406 1.00 93.06 192 ASP A N 1
ATOM 1552 C CA . ASP A 1 192 ? 5.984 -4.657 -2.089 1.00 93.06 192 ASP A CA 1
ATOM 1553 C C . ASP A 1 192 ? 6.472 -5.425 -3.311 1.00 93.06 192 ASP A C 1
ATOM 1555 O O . ASP A 1 192 ? 6.834 -4.842 -4.332 1.00 93.06 192 ASP A O 1
ATOM 1559 N N . ARG A 1 193 ? 6.381 -6.753 -3.258 1.00 93.38 193 ARG A N 1
ATOM 1560 C CA . ARG A 1 193 ? 6.726 -7.630 -4.378 1.00 93.38 193 ARG A CA 1
ATOM 1561 C C . ARG A 1 193 ? 5.693 -7.636 -5.507 1.00 93.38 193 ARG A C 1
ATOM 1563 O O . ARG A 1 193 ? 5.954 -8.246 -6.539 1.00 93.38 193 ARG A O 1
ATOM 1570 N N . LEU A 1 194 ? 4.553 -6.950 -5.352 1.00 95.56 194 LEU A N 1
ATOM 1571 C CA . LEU A 1 194 ? 3.607 -6.722 -6.453 1.00 95.56 194 LEU A CA 1
ATOM 1572 C C . LEU A 1 194 ? 4.203 -5.820 -7.533 1.00 95.56 194 LEU A C 1
ATOM 1574 O O . LEU A 1 194 ? 3.849 -5.948 -8.701 1.00 95.56 194 LEU A O 1
ATOM 1578 N N . ILE A 1 195 ? 5.096 -4.908 -7.146 1.00 94.75 195 ILE A N 1
ATOM 1579 C CA . ILE A 1 195 ? 5.737 -3.963 -8.055 1.00 94.75 195 ILE A CA 1
ATOM 1580 C C . ILE A 1 195 ? 7.244 -4.138 -7.893 1.00 94.75 195 ILE A C 1
ATOM 1582 O O . ILE A 1 195 ? 7.870 -3.417 -7.115 1.00 94.75 195 ILE A O 1
ATOM 1586 N N . PRO A 1 196 ? 7.847 -5.120 -8.587 1.00 90.81 196 PRO A N 1
ATOM 1587 C CA . PRO A 1 196 ? 9.274 -5.370 -8.463 1.00 90.81 196 PRO A CA 1
ATOM 1588 C C . PRO A 1 196 ? 10.073 -4.150 -8.920 1.00 90.81 196 PRO A C 1
ATOM 1590 O O . PRO A 1 196 ? 9.602 -3.339 -9.714 1.00 90.81 196 PRO A O 1
ATOM 1593 N N . MET A 1 197 ? 11.308 -4.027 -8.443 1.00 86.88 197 MET A N 1
ATOM 1594 C CA . MET A 1 197 ? 12.184 -2.934 -8.858 1.00 86.88 197 MET A CA 1
ATOM 1595 C C . MET A 1 197 ? 12.383 -2.936 -10.389 1.00 86.88 197 MET A C 1
ATOM 1597 O O . MET A 1 197 ? 12.725 -3.986 -10.941 1.00 86.88 197 MET A O 1
ATOM 1601 N N . PRO A 1 198 ? 12.221 -1.789 -11.078 1.00 82.94 198 PRO A N 1
ATOM 1602 C CA . PRO A 1 198 ? 12.453 -1.679 -12.513 1.00 82.94 198 PRO A CA 1
ATOM 1603 C C . PRO A 1 198 ? 13.867 -2.102 -12.918 1.00 82.94 198 PRO A C 1
ATOM 1605 O O . PRO A 1 198 ? 14.844 -1.815 -12.221 1.00 82.94 198 PRO A O 1
ATOM 1608 N N . THR A 1 199 ? 13.992 -2.729 -14.086 1.00 71.25 199 THR A N 1
ATOM 1609 C CA . THR A 1 199 ? 15.248 -3.310 -14.596 1.00 71.25 199 THR A CA 1
ATOM 1610 C C . THR A 1 199 ? 16.407 -2.314 -14.673 1.00 71.25 199 THR A C 1
ATOM 1612 O O . THR A 1 199 ? 17.539 -2.679 -14.353 1.00 71.25 199 THR A O 1
ATOM 1615 N N . PHE A 1 200 ? 16.137 -1.050 -15.022 1.00 69.25 200 PHE A N 1
ATOM 1616 C CA . PHE A 1 200 ? 17.160 0.002 -15.102 1.00 69.25 200 PHE A CA 1
ATOM 1617 C C . PHE A 1 200 ? 17.797 0.333 -13.744 1.00 69.25 200 PHE A C 1
ATOM 1619 O O . PHE A 1 200 ? 18.977 0.671 -13.685 1.00 69.25 200 PHE A O 1
ATOM 1626 N N . MET A 1 201 ? 17.037 0.214 -12.651 1.00 65.00 201 MET A N 1
ATOM 1627 C CA . MET A 1 201 ? 17.560 0.406 -11.295 1.00 65.00 201 MET A CA 1
ATOM 1628 C C . MET A 1 201 ? 18.090 -0.878 -10.688 1.00 65.00 201 MET A C 1
ATOM 1630 O O . MET A 1 201 ? 18.978 -0.842 -9.840 1.00 65.00 201 MET A O 1
ATOM 1634 N N . ALA A 1 202 ? 17.551 -2.010 -11.128 1.00 58.00 202 ALA A N 1
ATOM 1635 C CA . ALA A 1 202 ? 17.882 -3.289 -10.555 1.00 58.00 202 ALA A CA 1
ATOM 1636 C C . ALA A 1 202 ? 19.379 -3.613 -10.728 1.00 58.00 202 ALA A C 1
ATOM 1638 O O . ALA A 1 202 ? 19.971 -4.174 -9.815 1.00 58.00 202 ALA A O 1
ATOM 1639 N N . ARG A 1 203 ? 20.025 -3.314 -11.873 1.00 55.75 203 ARG A N 1
ATOM 1640 C CA . ARG A 1 203 ? 21.349 -3.905 -12.230 1.00 55.75 203 ARG A CA 1
ATOM 1641 C C . ARG A 1 203 ? 21.405 -5.430 -11.961 1.00 55.75 203 ARG A C 1
ATOM 1643 O O . ARG A 1 203 ? 22.481 -6.012 -11.833 1.00 55.75 203 ARG A O 1
ATOM 1650 N N . LEU A 1 204 ? 20.240 -6.068 -11.806 1.00 57.03 204 LEU A N 1
ATOM 1651 C CA . LEU A 1 204 ? 20.095 -7.410 -11.270 1.00 57.03 204 LEU A CA 1
ATOM 1652 C C . LEU A 1 204 ? 20.247 -8.397 -12.414 1.00 57.03 204 LEU A C 1
ATOM 1654 O O . LEU A 1 204 ? 19.850 -8.128 -13.548 1.00 57.03 204 LEU A O 1
ATOM 1658 N N . ASN A 1 205 ? 20.771 -9.569 -12.063 1.00 68.31 205 ASN A N 1
ATOM 1659 C CA . ASN A 1 205 ? 20.765 -10.755 -12.903 1.00 68.31 205 ASN A CA 1
ATOM 1660 C C . ASN A 1 205 ? 19.379 -10.899 -13.584 1.00 68.31 205 ASN A C 1
ATOM 1662 O O . ASN A 1 205 ? 18.379 -11.017 -12.864 1.00 68.31 205 ASN A O 1
ATOM 1666 N N . PRO A 1 206 ? 19.292 -10.876 -14.930 1.00 73.44 206 PRO A N 1
ATOM 1667 C CA . PRO A 1 206 ? 18.030 -10.961 -15.666 1.00 73.44 206 PRO A CA 1
ATOM 1668 C C . PRO A 1 206 ? 17.146 -12.140 -15.242 1.00 73.44 206 PRO A C 1
ATOM 1670 O O . PRO A 1 206 ? 15.921 -12.040 -15.271 1.00 73.44 206 PRO A O 1
ATOM 1673 N N . GLU A 1 207 ? 17.749 -13.243 -14.796 1.00 80.56 207 GLU A N 1
ATOM 1674 C CA . GLU A 1 207 ? 17.030 -14.410 -14.279 1.00 80.56 207 GLU A CA 1
ATOM 1675 C C . GLU A 1 207 ? 16.261 -14.107 -12.989 1.00 80.56 207 GLU A C 1
ATOM 1677 O O . GLU A 1 207 ? 15.117 -14.534 -12.829 1.00 80.56 207 GLU A O 1
ATOM 1682 N N . ARG A 1 208 ? 16.850 -13.308 -12.092 1.00 80.31 208 ARG A N 1
ATOM 1683 C CA . ARG A 1 208 ? 16.208 -12.886 -10.841 1.00 80.31 208 ARG A CA 1
ATOM 1684 C C . ARG A 1 208 ? 15.044 -11.937 -11.102 1.00 80.31 208 ARG A C 1
ATOM 1686 O O . ARG A 1 208 ? 14.031 -12.016 -10.421 1.00 80.31 208 ARG A O 1
ATOM 1693 N N . TYR A 1 209 ? 15.160 -11.051 -12.088 1.00 83.31 209 TYR A N 1
ATOM 1694 C CA . TYR A 1 209 ? 14.038 -10.191 -12.465 1.00 83.31 209 TYR A CA 1
ATOM 1695 C C . TYR A 1 209 ? 12.872 -11.015 -13.028 1.00 83.31 209 TYR A C 1
ATOM 1697 O O . TYR A 1 209 ? 11.733 -10.844 -12.603 1.00 83.31 209 TYR A O 1
ATOM 1705 N N . LYS A 1 210 ? 13.160 -11.975 -13.920 1.00 85.31 210 LYS A N 1
ATOM 1706 C CA . LYS A 1 210 ? 12.137 -12.882 -14.463 1.00 85.31 210 LYS A CA 1
ATOM 1707 C C . LYS A 1 210 ? 11.432 -13.681 -13.369 1.00 85.31 210 LYS A C 1
ATOM 1709 O O . LYS A 1 210 ? 10.215 -13.830 -13.435 1.00 85.31 210 LYS A O 1
ATOM 1714 N N . SER A 1 211 ? 12.160 -14.170 -12.363 1.00 86.75 211 SER A N 1
ATOM 1715 C CA . SER A 1 211 ? 11.546 -14.912 -11.257 1.00 86.75 211 SER A CA 1
ATOM 1716 C C . SER A 1 211 ? 10.666 -14.031 -10.364 1.00 86.75 211 SER A C 1
ATOM 1718 O O . SER A 1 211 ? 9.600 -14.484 -9.955 1.00 86.75 211 SER A O 1
ATOM 1720 N N . LEU A 1 212 ? 11.057 -12.774 -10.118 1.00 87.56 212 LEU A N 1
ATOM 1721 C CA . LEU A 1 212 ? 10.240 -11.799 -9.383 1.00 87.56 212 LEU A CA 1
ATOM 1722 C C . LEU A 1 212 ? 8.951 -11.447 -10.133 1.00 87.56 212 LEU A C 1
ATOM 1724 O O . LEU A 1 212 ? 7.881 -11.420 -9.538 1.00 87.56 212 LEU A O 1
ATOM 1728 N N . VAL A 1 213 ? 9.028 -11.219 -11.445 1.00 89.31 213 VAL A N 1
ATOM 1729 C CA . VAL A 1 213 ? 7.831 -10.954 -12.260 1.00 89.31 213 VAL A CA 1
ATOM 1730 C C . VAL A 1 213 ? 6.914 -12.182 -12.293 1.00 89.31 213 VAL A C 1
ATOM 1732 O O . VAL A 1 213 ? 5.699 -12.058 -12.155 1.00 89.31 213 VAL A O 1
ATOM 1735 N N . ALA A 1 214 ? 7.484 -13.385 -12.400 1.00 92.25 214 ALA A N 1
ATOM 1736 C CA . ALA A 1 214 ? 6.718 -14.630 -12.389 1.00 92.25 214 ALA A CA 1
ATOM 1737 C C . ALA A 1 214 ? 6.015 -14.907 -11.047 1.00 92.25 214 ALA A C 1
ATOM 1739 O O . ALA A 1 214 ? 5.005 -15.610 -11.031 1.00 92.25 214 ALA A O 1
ATOM 1740 N N . SER A 1 215 ? 6.507 -14.362 -9.927 1.00 92.94 215 SER A N 1
ATOM 1741 C CA . SER A 1 215 ? 5.880 -14.539 -8.613 1.00 92.94 215 SER A CA 1
ATOM 1742 C C . SER A 1 215 ? 4.759 -13.537 -8.318 1.00 92.94 215 SER A C 1
ATOM 1744 O O . SER A 1 215 ? 4.021 -13.747 -7.351 1.00 92.94 215 SER A O 1
ATOM 1746 N N . ILE A 1 216 ? 4.560 -12.497 -9.144 1.00 95.19 216 ILE A N 1
ATOM 1747 C CA . ILE A 1 216 ? 3.518 -11.471 -8.939 1.00 95.19 216 ILE A CA 1
ATOM 1748 C C . ILE A 1 216 ? 2.128 -12.086 -8.689 1.00 95.19 216 ILE A C 1
ATOM 1750 O O . ILE A 1 216 ? 1.501 -11.699 -7.702 1.00 95.19 216 ILE A O 1
ATOM 1754 N N . PRO A 1 217 ? 1.627 -13.071 -9.468 1.00 96.38 217 PRO A N 1
ATOM 1755 C CA . PRO A 1 217 ? 0.305 -13.653 -9.219 1.00 96.38 217 PRO A CA 1
ATOM 1756 C C . PRO A 1 217 ? 0.176 -14.295 -7.832 1.00 96.38 217 PRO A C 1
ATOM 1758 O O . PRO A 1 217 ? -0.865 -14.184 -7.185 1.00 96.38 217 PRO A O 1
ATOM 1761 N N . GLN A 1 218 ? 1.246 -14.927 -7.338 1.00 95.50 218 GLN A N 1
ATOM 1762 C CA . GLN A 1 218 ? 1.275 -15.483 -5.987 1.00 95.50 218 GLN A CA 1
ATOM 1763 C C . GLN A 1 218 ? 1.181 -14.364 -4.943 1.00 95.50 218 GLN A C 1
ATOM 1765 O O . GLN A 1 218 ? 0.424 -14.481 -3.980 1.00 95.50 218 GLN A O 1
ATOM 1770 N N . HIS A 1 219 ? 1.924 -13.273 -5.140 1.00 96.38 219 HIS A N 1
ATOM 1771 C CA . HIS A 1 219 ? 1.883 -12.107 -4.261 1.00 96.38 219 HIS A CA 1
ATOM 1772 C C . HIS A 1 219 ? 0.509 -11.438 -4.253 1.00 96.38 219 HIS A C 1
ATOM 1774 O O . HIS A 1 219 ? 0.012 -11.129 -3.177 1.00 96.38 219 HIS A O 1
ATOM 1780 N N . VAL A 1 220 ? -0.171 -11.339 -5.401 1.00 97.88 220 VAL A N 1
ATOM 1781 C CA . VAL A 1 220 ? -1.557 -10.845 -5.478 1.00 97.88 220 VAL A CA 1
ATOM 1782 C C . VAL A 1 220 ? -2.470 -11.652 -4.557 1.00 97.88 220 VAL A C 1
ATOM 1784 O O . VAL A 1 220 ? -3.180 -11.075 -3.733 1.00 97.88 220 VAL A O 1
ATOM 1787 N N . VAL A 1 221 ? -2.418 -12.985 -4.641 1.00 97.69 221 VAL A N 1
ATOM 1788 C CA . VAL A 1 221 ? -3.235 -13.866 -3.791 1.00 97.69 221 VAL A CA 1
ATOM 1789 C C . VAL A 1 221 ? -2.893 -13.675 -2.312 1.00 97.69 221 VAL A C 1
ATOM 1791 O O . VAL A 1 221 ? -3.795 -13.514 -1.491 1.00 97.69 221 VAL A O 1
ATOM 1794 N N . MET A 1 222 ? -1.604 -13.639 -1.964 1.00 97.06 222 MET A N 1
ATOM 1795 C CA . MET A 1 222 ? -1.158 -13.443 -0.580 1.00 97.06 222 MET A CA 1
ATOM 1796 C C . MET A 1 222 ? -1.619 -12.093 -0.015 1.00 97.06 222 MET A C 1
ATOM 1798 O O . MET A 1 222 ? -2.149 -12.046 1.094 1.00 97.06 222 MET A O 1
ATOM 1802 N N . THR A 1 223 ? -1.507 -11.011 -0.788 1.00 97.88 223 THR A N 1
ATOM 1803 C CA . THR A 1 223 ? -1.952 -9.669 -0.395 1.00 97.88 223 THR A CA 1
ATOM 1804 C C . THR A 1 223 ? -3.471 -9.586 -0.219 1.00 97.88 223 THR A C 1
ATOM 1806 O O . THR A 1 223 ? -3.956 -8.991 0.748 1.00 97.88 223 THR A O 1
ATOM 1809 N N . VAL A 1 224 ? -4.250 -10.217 -1.102 1.00 98.25 224 VAL A N 1
ATOM 1810 C CA . VAL A 1 224 ? -5.718 -10.274 -0.974 1.00 98.25 224 VAL A CA 1
ATOM 1811 C C . VAL A 1 224 ? -6.128 -11.064 0.272 1.00 98.25 224 VAL A C 1
ATOM 1813 O O . VAL A 1 224 ? -6.994 -10.621 1.028 1.00 98.25 224 VAL A O 1
ATOM 1816 N N . ILE A 1 225 ? -5.481 -12.201 0.538 1.00 98.25 225 ILE A N 1
ATOM 1817 C CA . ILE A 1 225 ? -5.729 -12.995 1.749 1.00 98.25 225 ILE A CA 1
ATOM 1818 C C . ILE A 1 225 ? -5.385 -12.183 3.002 1.00 98.25 225 ILE A C 1
ATOM 1820 O O . ILE A 1 225 ? -6.209 -12.089 3.911 1.00 98.25 225 ILE A O 1
ATOM 1824 N N . LEU A 1 226 ? -4.206 -11.555 3.042 1.00 97.69 226 LEU A N 1
ATOM 1825 C CA . LEU A 1 226 ? -3.757 -10.746 4.173 1.00 97.69 226 LEU A CA 1
ATOM 1826 C C . LEU A 1 226 ? -4.741 -9.613 4.480 1.00 97.69 226 LEU A C 1
ATOM 1828 O O . LEU A 1 226 ? -5.188 -9.473 5.617 1.00 97.69 226 LEU A O 1
ATOM 1832 N N . THR A 1 227 ? -5.119 -8.827 3.472 1.00 97.94 227 THR A N 1
ATOM 1833 C CA . THR A 1 227 ? -6.066 -7.718 3.655 1.00 97.94 227 THR A CA 1
ATOM 1834 C C . THR A 1 227 ? -7.437 -8.207 4.109 1.00 97.94 227 THR A C 1
ATOM 1836 O O . THR A 1 227 ? -8.017 -7.630 5.030 1.00 97.94 227 THR A O 1
ATOM 1839 N N . THR A 1 228 ? -7.926 -9.318 3.555 1.00 98.06 228 THR A N 1
ATOM 1840 C CA . THR A 1 228 ? -9.176 -9.952 3.999 1.00 98.06 228 THR A CA 1
ATOM 1841 C C . THR A 1 228 ? -9.107 -10.354 5.473 1.00 98.06 228 THR A C 1
ATOM 1843 O O . THR A 1 228 ? -10.028 -10.057 6.235 1.00 98.06 228 THR A O 1
ATOM 1846 N N . ILE A 1 229 ? -8.003 -10.974 5.904 1.00 98.25 229 ILE A N 1
ATOM 1847 C CA . ILE A 1 229 ? -7.781 -11.362 7.304 1.00 98.25 229 ILE A CA 1
ATOM 1848 C C . ILE A 1 229 ? -7.748 -10.130 8.213 1.00 98.25 229 ILE A C 1
ATOM 1850 O O . ILE A 1 229 ? -8.402 -10.136 9.256 1.00 98.25 229 ILE A O 1
ATOM 1854 N N . ILE A 1 230 ? -7.036 -9.068 7.822 1.00 98.12 230 ILE A N 1
ATOM 1855 C CA . ILE A 1 230 ? -6.950 -7.818 8.592 1.00 98.12 230 ILE A CA 1
ATOM 1856 C C . ILE A 1 230 ? -8.345 -7.237 8.825 1.00 98.12 230 ILE A C 1
ATOM 1858 O O . ILE A 1 230 ? -8.719 -6.950 9.964 1.00 98.12 230 ILE A O 1
ATOM 1862 N N . TRP A 1 231 ? -9.141 -7.093 7.766 1.00 98.06 231 TRP A N 1
ATOM 1863 C CA . TRP A 1 231 ? -10.476 -6.517 7.890 1.00 98.06 231 TRP A CA 1
ATOM 1864 C C . TRP A 1 231 ? -11.416 -7.430 8.675 1.00 98.06 231 TRP A C 1
ATOM 1866 O O . TRP A 1 231 ? -12.091 -6.949 9.586 1.00 98.06 231 TRP A O 1
ATOM 1876 N N . ALA A 1 232 ? -11.408 -8.743 8.421 1.00 97.69 232 ALA A N 1
ATOM 1877 C CA . ALA A 1 232 ? -12.179 -9.710 9.204 1.00 97.69 232 ALA A CA 1
ATOM 1878 C C . ALA A 1 232 ? -11.836 -9.640 10.702 1.00 97.69 232 ALA A C 1
ATOM 1880 O O . ALA A 1 232 ? -12.732 -9.634 11.553 1.00 97.69 232 ALA A O 1
ATOM 1881 N N . PHE A 1 233 ? -10.549 -9.505 11.029 1.00 97.44 233 PHE A N 1
ATOM 1882 C CA . PHE A 1 233 ? -10.081 -9.300 12.394 1.00 97.44 233 PHE A CA 1
ATOM 1883 C C . PHE A 1 233 ? -10.594 -7.981 12.990 1.00 97.44 233 PHE A C 1
ATOM 1885 O O . PHE A 1 233 ? -11.084 -7.981 14.120 1.00 97.44 233 PHE A O 1
ATOM 1892 N N . CYS A 1 234 ? -10.574 -6.875 12.240 1.00 96.12 234 CYS A N 1
ATOM 1893 C CA . CYS A 1 234 ? -11.147 -5.596 12.674 1.00 96.12 234 CYS A CA 1
ATOM 1894 C C . CYS A 1 234 ? -12.652 -5.703 12.981 1.00 96.12 234 CYS A C 1
ATOM 1896 O O . CYS A 1 234 ? -13.092 -5.230 14.034 1.00 96.12 234 CYS A O 1
ATOM 1898 N N . TYR A 1 235 ? -13.436 -6.369 12.124 1.00 95.50 235 TYR A N 1
ATOM 1899 C CA . TYR A 1 235 ? -14.864 -6.624 12.367 1.00 95.50 235 TYR A CA 1
ATOM 1900 C C . TYR A 1 235 ? -15.088 -7.453 13.634 1.00 95.50 235 TYR A C 1
ATOM 1902 O O . TYR A 1 235 ? -15.891 -7.083 14.498 1.00 95.50 235 TYR A O 1
ATOM 1910 N N . TRP A 1 236 ? -14.361 -8.564 13.763 1.00 95.19 236 TRP A N 1
ATOM 1911 C CA . TRP A 1 236 ? -14.437 -9.443 14.926 1.00 95.19 236 TRP A CA 1
ATOM 1912 C C . TRP A 1 236 ? -14.083 -8.704 16.221 1.00 95.19 236 TRP A C 1
ATOM 1914 O O . TRP A 1 236 ? -14.808 -8.798 17.216 1.00 95.19 236 TRP A O 1
ATOM 1924 N N . LEU A 1 237 ? -13.007 -7.919 16.198 1.00 93.50 237 LEU A N 1
ATOM 1925 C CA . LEU A 1 237 ? -12.524 -7.185 17.357 1.00 93.50 237 LEU A CA 1
ATOM 1926 C C . LEU A 1 237 ? -13.495 -6.070 17.761 1.00 93.50 237 LEU A C 1
ATOM 1928 O O . LEU A 1 237 ? -13.777 -5.912 18.949 1.00 93.50 237 LEU A O 1
ATOM 1932 N N . ASN A 1 238 ? -14.062 -5.326 16.803 1.00 90.50 238 ASN A N 1
ATOM 1933 C CA . ASN A 1 238 ? -15.026 -4.265 17.107 1.00 90.50 238 ASN A CA 1
ATOM 1934 C C . ASN A 1 238 ? -16.327 -4.808 17.722 1.00 90.50 238 ASN A C 1
ATOM 1936 O O . ASN A 1 238 ? -16.938 -4.174 18.586 1.00 90.50 238 ASN A O 1
ATOM 1940 N N . LYS A 1 239 ? -16.734 -6.024 17.336 1.00 88.50 239 LYS A N 1
ATOM 1941 C CA . LYS A 1 239 ? -17.887 -6.704 17.940 1.00 88.50 239 LYS A CA 1
ATOM 1942 C C . LYS A 1 239 ? -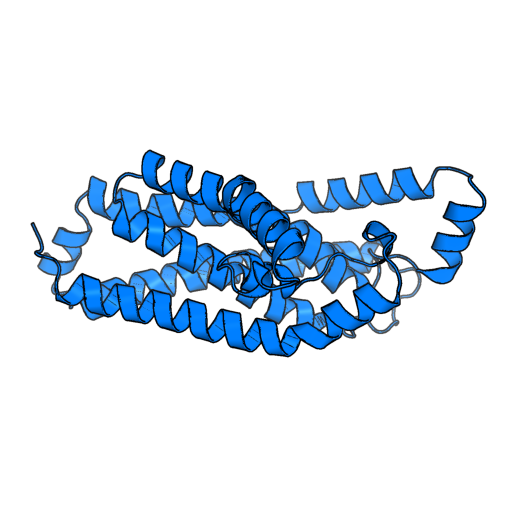17.662 -7.036 19.420 1.00 88.50 239 LYS A C 1
ATOM 1944 O O . LYS A 1 239 ? -18.623 -7.022 20.181 1.00 88.50 239 LYS A O 1
ATOM 1949 N N . ARG A 1 240 ? -16.418 -7.311 19.828 1.00 86.81 240 ARG A N 1
ATOM 1950 C CA . ARG A 1 240 ? -16.061 -7.714 21.203 1.00 86.81 240 ARG A CA 1
ATOM 1951 C C . ARG A 1 240 ? -15.588 -6.572 22.103 1.00 86.81 240 ARG A C 1
ATOM 1953 O O . ARG A 1 240 ? -15.529 -6.751 23.311 1.00 86.81 240 ARG A O 1
ATOM 1960 N N . ARG A 1 241 ? -15.211 -5.421 21.543 1.00 84.12 241 ARG A N 1
ATOM 1961 C CA . ARG A 1 241 ? -14.721 -4.277 22.325 1.00 84.12 241 ARG A CA 1
ATOM 1962 C C . ARG A 1 241 ? -15.860 -3.584 23.068 1.00 84.12 241 ARG A C 1
ATOM 1964 O O . ARG A 1 241 ? -16.866 -3.229 22.457 1.00 84.12 241 ARG A O 1
ATOM 1971 N N . ASP A 1 242 ? -15.672 -3.325 24.356 1.00 71.00 242 ASP A N 1
ATOM 1972 C CA . ASP A 1 242 ? -16.581 -2.458 25.101 1.00 71.00 242 ASP A CA 1
ATOM 1973 C C . ASP A 1 242 ? -16.442 -1.007 24.641 1.00 71.00 242 ASP A C 1
ATOM 1975 O O . ASP A 1 242 ? -15.340 -0.471 24.478 1.00 71.00 242 ASP A O 1
ATOM 1979 N N . LEU A 1 243 ? -17.594 -0.381 24.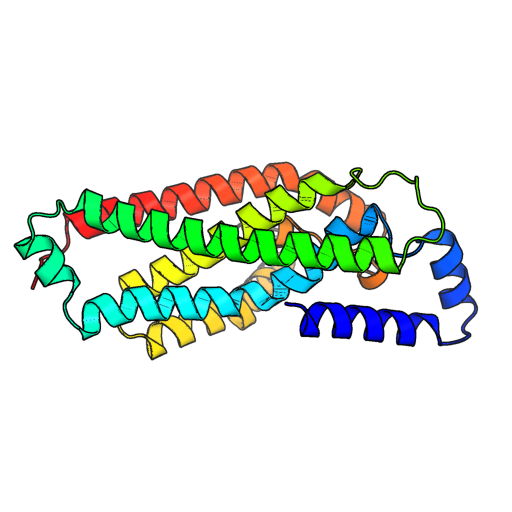422 1.00 62.50 243 LEU A N 1
ATOM 1980 C CA . LEU A 1 243 ? -17.741 0.999 23.984 1.00 62.50 243 LEU A CA 1
ATOM 1981 C C . LEU A 1 243 ? -17.742 1.897 25.224 1.00 62.50 243 LEU A C 1
ATOM 1983 O O . LEU A 1 243 ? -18.798 2.340 25.664 1.00 62.50 243 LEU A O 1
ATOM 1987 N N . LYS A 1 244 ? -16.570 2.089 25.839 1.00 51.12 244 LYS A N 1
ATOM 1988 C CA . LYS A 1 244 ? -16.411 3.073 26.920 1.00 51.12 244 LYS A CA 1
ATOM 1989 C C . LYS A 1 244 ? -16.280 4.480 26.353 1.00 51.12 244 LYS A C 1
ATOM 1991 O O . LYS A 1 244 ? -15.446 4.679 25.442 1.00 51.12 244 LYS A O 1
#

pLDDT: mean 87.47, std 12.13, range [51.12, 98.69]

Sequence (244 aa):
YPAINYGFYKIYEDIMGNPTEAAQMAKMFIGNPFSFPEAWHTVAFASSLFTFIPAVVVIMFISNEYTYRTHRQNIIDGWSRSQFVTSKLIDVLIITLIITVLYFIIALVTGINNQERLIKNTWGEAHYIALFALQTFSQLSIAFLFGFLIRKAFLALGIFLFQYMILENILAGYLYAKAGDQGRFLPIEMSDRLIPMPTFMARLNPERYKSLVASIPQHVVMTVILTTIIWAFCYWLNKRRDLK

Foldseek 3Di:
DLVQVVVVVVVLCVLLVPPDPVSVVCCVVQPDCLAPPNLLQQLLLSLLLCLLVVLLVLLCVLLVCLVVVVVVVCVVVVDDLLNVLVVSLVVLLVSLVVSLVVSVVSSVVSRVVPYPDPDDPNCPPVVSSVLSSLLSSQLSLVSNLLSNVVSHSVVSSVVSCCLVPPVLVVVQVVCCVPPNRPSCLRRNNLSSLLRDDRPVVCVDDVVVVVVSVVCNVVSSVSSVVSSVVSSVVSSVVSVVDDSD